Protein AF-A0A4Q0SL31-F1 (afdb_monomer_lite)

Foldseek 3Di:
DVVLVVLLVCLVCCCQPPQQVVLDPQSNCVCLQHHQFRVVQQPHDAPPNGGPDLVSLLVLLPDPVNLSSLVSSLPPNLPPRVVSSLVSLLCVLLVLLLVLLCLFPVRVPPDSVVSNVLSVQLSVLSVVLSVLSNCCSVPVVPRDNVSSVSSVVSSVSNVVSSVVSVVSSVVSVVSSVCVVVVVHD

pLDDT: mean 91.76, std 6.27, range [58.91, 97.94]

Organism: NCBI:txid1325118

Structure (mmCIF, N/CA/C/O backbone):
data_AF-A0A4Q0SL31-F1
#
_entry.id   AF-A0A4Q0SL31-F1
#
loop_
_atom_site.group_PDB
_atom_site.id
_atom_site.type_symbol
_atom_site.label_atom_id
_atom_site.label_alt_id
_atom_site.label_comp_id
_atom_site.label_asym_id
_atom_site.label_entity_id
_atom_site.label_seq_id
_atom_site.pdbx_PDB_ins_code
_atom_site.Cartn_x
_atom_site.Cartn_y
_atom_site.Cartn_z
_atom_site.occupancy
_atom_site.B_iso_or_equiv
_atom_site.auth_seq_id
_atom_site.auth_comp_id
_atom_site.auth_asym_id
_atom_site.auth_atom_id
_atom_site.pdbx_PDB_model_num
ATOM 1 N N . MET A 1 1 ? -0.181 3.610 -19.830 1.00 86.81 1 MET A N 1
ATOM 2 C CA . MET A 1 1 ? 0.902 4.192 -19.003 1.00 86.81 1 MET A CA 1
ATOM 3 C C . MET A 1 1 ? 0.572 5.582 -18.497 1.00 86.81 1 MET A C 1
ATOM 5 O O . MET A 1 1 ? 0.373 5.706 -17.30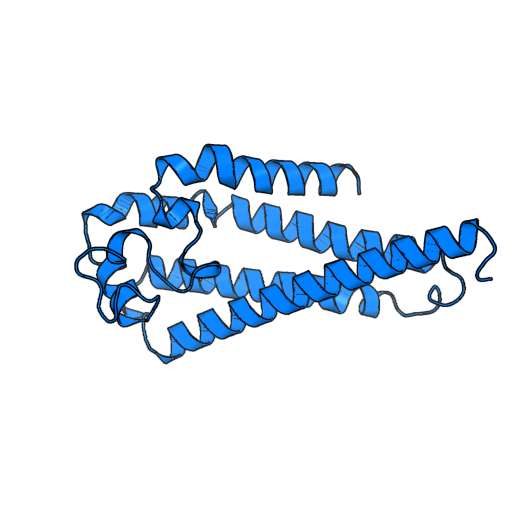2 1.00 86.81 1 MET A O 1
ATOM 9 N N . ILE A 1 2 ? 0.434 6.593 -19.366 1.00 90.62 2 ILE A N 1
ATOM 10 C CA . ILE A 1 2 ? 0.111 7.971 -18.938 1.00 90.62 2 ILE A CA 1
ATOM 11 C C . ILE A 1 2 ? -1.194 8.020 -18.132 1.00 90.62 2 ILE A C 1
ATOM 13 O O . ILE A 1 2 ? -1.213 8.578 -17.044 1.00 90.62 2 ILE A O 1
ATOM 17 N N . VAL A 1 3 ? -2.249 7.353 -18.615 1.00 93.75 3 VAL A N 1
ATOM 18 C CA . VAL A 1 3 ? -3.535 7.263 -17.900 1.00 93.75 3 VAL A CA 1
ATOM 19 C C . VAL A 1 3 ? -3.372 6.656 -16.503 1.00 93.75 3 VAL A C 1
ATOM 21 O O . VAL A 1 3 ? -3.886 7.218 -15.547 1.00 93.75 3 VAL A O 1
ATOM 24 N N . LEU A 1 4 ? -2.618 5.556 -16.368 1.00 92.81 4 LEU A N 1
ATOM 25 C CA . LEU A 1 4 ? -2.361 4.922 -15.069 1.00 92.81 4 LEU A CA 1
ATOM 26 C C . LEU A 1 4 ? -1.576 5.852 -14.138 1.00 92.81 4 LEU A C 1
ATOM 28 O O . LEU A 1 4 ? -1.946 5.990 -12.985 1.00 92.81 4 LEU A O 1
ATOM 32 N N . ALA A 1 5 ? -0.550 6.543 -14.643 1.00 91.38 5 ALA A N 1
ATOM 33 C CA . ALA A 1 5 ? 0.231 7.490 -13.849 1.00 91.38 5 ALA A CA 1
ATOM 34 C C . ALA A 1 5 ? -0.618 8.670 -13.351 1.00 91.38 5 ALA A C 1
ATOM 36 O O . ALA A 1 5 ? -0.547 9.025 -12.176 1.00 91.38 5 ALA A O 1
ATOM 37 N N . ILE A 1 6 ? -1.454 9.242 -14.225 1.00 94.31 6 ILE A N 1
ATOM 38 C CA . ILE A 1 6 ? -2.395 10.307 -13.859 1.00 94.31 6 ILE A CA 1
ATOM 39 C C . ILE A 1 6 ? -3.389 9.788 -12.822 1.00 94.31 6 ILE A C 1
ATOM 41 O O . ILE A 1 6 ? -3.587 10.439 -11.804 1.00 94.31 6 ILE A O 1
ATOM 45 N N . LEU A 1 7 ? -3.976 8.611 -13.045 1.00 94.12 7 LEU A N 1
ATOM 46 C CA . LEU A 1 7 ? -4.940 8.014 -12.126 1.00 94.12 7 LEU A CA 1
ATOM 47 C C . LEU A 1 7 ? -4.317 7.756 -10.748 1.00 94.12 7 LEU A C 1
ATOM 49 O O . LEU A 1 7 ? -4.883 8.177 -9.744 1.00 94.12 7 LEU A O 1
ATOM 53 N N . THR A 1 8 ? -3.132 7.143 -10.689 1.00 93.38 8 THR A N 1
ATOM 54 C CA . THR A 1 8 ? -2.382 6.927 -9.443 1.00 93.38 8 THR A CA 1
ATOM 55 C C . THR A 1 8 ? -2.112 8.249 -8.722 1.00 93.38 8 THR A C 1
ATOM 57 O O . THR A 1 8 ? -2.329 8.334 -7.515 1.00 93.38 8 THR A O 1
ATOM 60 N N . ALA A 1 9 ? -1.687 9.295 -9.438 1.00 93.38 9 ALA A N 1
ATOM 61 C CA . ALA A 1 9 ? -1.427 10.607 -8.848 1.00 93.38 9 ALA A CA 1
ATOM 62 C C . ALA A 1 9 ? -2.709 11.270 -8.320 1.00 93.38 9 ALA A C 1
ATOM 64 O O . ALA A 1 9 ? -2.739 11.727 -7.179 1.00 93.38 9 ALA A O 1
ATOM 65 N N . VAL A 1 10 ? -3.778 11.289 -9.121 1.00 94.94 10 VAL A N 1
ATOM 66 C CA . VAL A 1 10 ? -5.077 11.862 -8.740 1.00 94.94 10 VAL A CA 1
ATOM 67 C C . VAL A 1 10 ? -5.652 11.140 -7.530 1.00 94.94 10 VAL A C 1
ATOM 69 O O . VAL A 1 10 ? -6.103 11.804 -6.605 1.00 94.94 10 VAL A O 1
ATOM 72 N N . LEU A 1 11 ? -5.600 9.808 -7.488 1.00 92.88 11 LEU A N 1
ATOM 73 C CA . LEU A 1 11 ? -6.078 9.037 -6.341 1.00 92.88 11 LEU A CA 1
ATOM 74 C C . LEU A 1 11 ? -5.227 9.305 -5.096 1.00 92.88 11 LEU A C 1
ATOM 76 O O . LEU A 1 11 ? -5.781 9.580 -4.037 1.00 92.88 11 LEU A O 1
ATOM 80 N N . HIS A 1 12 ? -3.896 9.321 -5.224 1.00 92.50 12 HIS A N 1
ATOM 81 C CA . HIS A 1 12 ? -2.996 9.597 -4.102 1.00 92.50 12 HIS A CA 1
ATOM 82 C C . HIS A 1 12 ? -3.230 10.985 -3.488 1.00 92.50 12 HIS A C 1
ATOM 84 O O . HIS A 1 12 ? -3.396 11.120 -2.274 1.00 92.50 12 HIS A O 1
ATOM 90 N N . PHE A 1 13 ? -3.246 12.026 -4.323 1.00 93.25 13 PHE A N 1
ATOM 91 C CA . PHE A 1 13 ? -3.420 13.403 -3.866 1.00 93.25 13 PHE A CA 1
ATOM 92 C C . PHE A 1 13 ? -4.871 13.709 -3.489 1.00 93.25 13 PHE A C 1
ATOM 94 O O . PHE A 1 13 ? -5.109 14.392 -2.495 1.00 93.25 13 PHE A O 1
ATOM 101 N N . GLY A 1 14 ? -5.832 13.163 -4.233 1.00 91.81 14 GLY A N 1
ATOM 102 C CA . GLY A 1 14 ? -7.263 13.250 -3.954 1.00 91.81 14 GLY A CA 1
ATOM 103 C C . GLY A 1 14 ? -7.598 12.709 -2.570 1.00 91.81 14 GLY A C 1
ATOM 104 O O . GLY A 1 14 ? -8.183 13.421 -1.752 1.00 91.81 14 GLY A O 1
ATOM 105 N N . LEU A 1 15 ? -7.144 11.487 -2.273 1.00 90.56 15 LEU A N 1
ATOM 106 C CA . LEU A 1 15 ? -7.313 10.875 -0.958 1.00 90.56 15 LEU A CA 1
ATOM 107 C C . LEU A 1 15 ? -6.722 11.756 0.141 1.00 90.56 15 LEU A C 1
ATOM 109 O O . LEU A 1 15 ? -7.435 12.140 1.065 1.00 90.56 15 LEU A O 1
ATOM 113 N N . ARG A 1 16 ? -5.444 12.127 0.003 1.00 90.00 16 ARG A N 1
ATOM 114 C CA . ARG A 1 16 ? -4.689 12.836 1.042 1.00 90.00 16 ARG A CA 1
ATOM 115 C C . ARG A 1 16 ? -5.211 14.239 1.352 1.00 90.00 16 ARG A C 1
ATOM 117 O O . ARG A 1 16 ? -5.158 14.652 2.506 1.00 90.00 16 ARG A O 1
ATOM 124 N N . TYR A 1 17 ? -5.627 14.991 0.337 1.00 92.62 17 TYR A N 1
ATOM 125 C CA . TYR A 1 17 ? -5.929 16.416 0.495 1.00 92.62 17 TYR A CA 1
ATOM 126 C C . TYR A 1 17 ? -7.419 16.744 0.503 1.00 92.62 17 TYR A C 1
ATOM 128 O O . TYR A 1 17 ? -7.780 17.811 0.990 1.00 92.62 17 TYR A O 1
ATOM 136 N N . TYR A 1 18 ? -8.278 15.853 0.004 1.00 92.88 18 TYR A N 1
ATOM 137 C CA . TYR A 1 18 ? -9.703 16.151 -0.152 1.00 92.88 18 TYR A CA 1
ATOM 138 C C . TYR A 1 18 ? -10.616 15.160 0.571 1.00 92.88 18 TYR A C 1
ATOM 140 O O . TYR A 1 18 ? -11.624 15.582 1.128 1.00 92.88 18 TYR A O 1
ATOM 148 N N . ILE A 1 19 ? -10.280 13.866 0.588 1.00 92.12 19 ILE A N 1
ATOM 149 C CA . ILE A 1 19 ? -11.180 12.832 1.127 1.00 92.12 19 ILE A CA 1
ATOM 150 C C . ILE A 1 19 ? -10.933 12.552 2.608 1.00 92.12 19 ILE A C 1
ATOM 152 O O . ILE A 1 19 ? -11.883 12.497 3.383 1.00 92.12 19 ILE A O 1
ATOM 156 N N . THR A 1 20 ? -9.679 12.354 3.014 1.00 91.00 20 THR A N 1
ATOM 157 C CA . THR A 1 20 ? -9.360 11.942 4.386 1.00 91.00 20 THR A CA 1
ATOM 158 C C . THR A 1 20 ? -9.341 13.069 5.428 1.00 91.00 20 THR A C 1
ATOM 160 O O . THR A 1 20 ? -9.715 12.781 6.564 1.00 91.00 20 THR A O 1
ATOM 163 N N . PRO A 1 21 ? -8.989 14.342 5.127 1.00 91.88 21 PRO A N 1
ATOM 164 C CA . PRO A 1 21 ? -8.931 15.385 6.159 1.00 91.88 21 PRO A CA 1
ATOM 165 C C . PRO A 1 21 ? -10.245 15.632 6.925 1.00 91.88 21 PRO A C 1
ATOM 167 O O . PRO A 1 21 ? -10.184 15.781 8.146 1.00 91.88 21 PRO A O 1
ATOM 170 N N . PRO A 1 22 ? -11.434 15.627 6.285 1.00 91.81 22 PRO A N 1
ATOM 171 C CA . PRO A 1 22 ? -12.706 15.768 7.001 1.00 91.81 22 PRO A CA 1
ATOM 172 C C . PRO A 1 22 ? -13.013 14.630 7.986 1.00 91.81 22 PRO A C 1
ATOM 174 O O . PRO A 1 22 ? -13.872 14.794 8.845 1.00 91.81 22 PRO A O 1
ATOM 177 N N . LEU A 1 23 ? -12.337 13.482 7.863 1.00 90.62 23 LEU A N 1
ATOM 178 C CA . LEU A 1 23 ? -12.565 12.287 8.683 1.00 90.62 23 LEU A CA 1
ATOM 179 C C . LEU A 1 23 ? -11.704 12.255 9.959 1.00 90.62 23 LEU A C 1
ATOM 181 O O . LEU A 1 23 ? -11.788 11.301 10.730 1.00 90.62 23 LEU A O 1
ATOM 185 N N . GLY A 1 24 ? -10.889 13.289 10.187 1.00 89.94 24 GLY A N 1
ATOM 186 C CA . GLY A 1 24 ? -10.014 13.420 11.351 1.00 89.94 24 GLY A CA 1
ATOM 187 C C . GLY A 1 24 ? -8.562 13.013 11.082 1.00 89.94 24 GLY A C 1
ATOM 188 O O . GLY A 1 24 ? -8.243 12.355 10.092 1.00 89.94 24 GLY A O 1
ATOM 189 N N . GLU A 1 25 ? -7.668 13.424 11.986 1.00 87.81 25 GLU A N 1
ATOM 190 C CA . GLU A 1 25 ? -6.213 13.242 11.843 1.00 87.81 25 GLU A CA 1
ATOM 191 C C . GLU A 1 25 ? -5.807 11.762 11.759 1.00 87.81 25 GLU A C 1
ATOM 193 O O . GLU A 1 25 ? -4.974 11.403 10.934 1.00 87.81 25 GLU A O 1
ATOM 198 N N . ASP A 1 26 ? -6.465 10.883 12.520 1.00 88.50 26 ASP A N 1
ATOM 199 C CA . ASP A 1 26 ? -6.202 9.440 12.494 1.00 88.50 26 ASP A CA 1
ATOM 200 C C . ASP A 1 26 ? -6.389 8.852 11.079 1.00 88.50 26 ASP A C 1
ATOM 202 O O . ASP A 1 26 ? -5.512 8.171 10.534 1.00 88.50 26 ASP A O 1
ATOM 206 N N . VAL A 1 27 ? -7.530 9.141 10.445 1.00 89.38 27 VAL A N 1
ATOM 207 C CA . VAL A 1 27 ? -7.848 8.647 9.094 1.00 89.38 27 VAL A CA 1
ATOM 208 C C . VAL A 1 27 ? -6.954 9.312 8.050 1.00 89.38 27 VAL A C 1
ATOM 210 O O . VAL A 1 27 ? -6.472 8.651 7.129 1.00 89.38 27 VAL A O 1
ATOM 213 N N . LYS A 1 28 ? -6.692 10.613 8.206 1.00 88.62 28 LYS A N 1
ATOM 214 C CA . LYS A 1 28 ? -5.816 11.395 7.330 1.00 88.62 28 LYS A CA 1
ATOM 215 C C . LYS A 1 28 ? -4.398 10.842 7.267 1.00 88.62 28 LYS A C 1
ATOM 217 O O . LYS A 1 28 ? -3.856 10.705 6.166 1.00 88.62 28 LYS A O 1
ATOM 222 N N . ASP A 1 29 ? -3.833 10.483 8.412 1.00 86.00 29 ASP A N 1
ATOM 223 C CA . ASP A 1 29 ? -2.474 9.951 8.498 1.00 86.00 29 ASP A CA 1
ATOM 224 C C . ASP A 1 29 ? -2.405 8.452 8.163 1.00 86.00 29 ASP A C 1
ATOM 226 O O . ASP A 1 29 ? -1.321 7.904 7.950 1.00 86.00 29 ASP A O 1
ATOM 230 N N . ARG A 1 30 ? -3.565 7.799 7.993 1.00 86.25 30 ARG A N 1
ATOM 231 C CA . ARG A 1 30 ? -3.696 6.350 7.773 1.00 86.25 30 ARG A CA 1
ATOM 232 C C . ARG A 1 30 ? -2.941 5.578 8.851 1.00 86.25 30 ARG A C 1
ATOM 234 O O . ARG A 1 30 ? -2.138 4.690 8.558 1.00 86.25 30 ARG A O 1
ATOM 241 N N . PHE A 1 31 ? -3.223 5.912 10.110 1.00 89.75 31 PHE A N 1
ATOM 242 C CA . PHE A 1 31 ? -2.412 5.467 11.244 1.00 89.75 31 PHE A CA 1
ATOM 243 C C . PHE A 1 31 ? -2.263 3.940 11.344 1.00 89.75 31 PHE A C 1
ATOM 245 O O . PHE A 1 31 ? -1.206 3.454 11.735 1.00 89.75 31 PHE A O 1
ATOM 252 N N . ILE A 1 32 ? -3.299 3.184 10.950 1.00 88.19 32 ILE A N 1
ATOM 253 C CA . ILE A 1 32 ? -3.318 1.710 10.964 1.00 88.19 32 ILE A CA 1
ATOM 254 C C . ILE A 1 32 ? -2.229 1.122 10.053 1.00 88.19 32 ILE A C 1
ATOM 256 O O . ILE A 1 32 ? -1.629 0.098 10.382 1.00 88.19 32 ILE A O 1
ATOM 260 N N . GLU A 1 33 ? -1.937 1.795 8.944 1.00 84.31 33 GLU A N 1
ATOM 261 C CA . GLU A 1 33 ? -1.014 1.321 7.914 1.00 84.31 33 GLU A CA 1
ATOM 262 C C . GLU A 1 33 ? 0.374 1.957 8.023 1.00 84.31 33 GLU A C 1
ATOM 264 O O . GLU A 1 33 ? 1.388 1.319 7.739 1.00 84.31 33 GLU A O 1
ATOM 269 N N . ARG A 1 34 ? 0.440 3.240 8.395 1.00 80.94 34 ARG A N 1
ATOM 270 C CA . ARG A 1 34 ? 1.666 4.047 8.276 1.00 80.94 34 ARG A CA 1
ATOM 271 C C . ARG A 1 34 ? 2.333 4.338 9.602 1.00 80.94 34 ARG A C 1
ATOM 273 O O . ARG A 1 34 ? 3.559 4.459 9.652 1.00 80.94 34 ARG A O 1
ATOM 280 N N . ASP A 1 35 ? 1.552 4.417 10.670 1.00 80.50 35 ASP A N 1
ATOM 281 C CA . ASP A 1 35 ? 2.053 4.917 11.933 1.00 80.50 35 ASP A CA 1
ATOM 282 C C . ASP A 1 35 ? 2.379 3.809 12.926 1.00 80.50 35 ASP A C 1
ATOM 284 O O . ASP A 1 35 ? 1.971 2.647 12.851 1.00 80.50 35 ASP A O 1
ATOM 288 N N . LYS A 1 36 ? 3.199 4.204 13.896 1.00 85.75 36 LYS A N 1
ATOM 289 C CA . LYS A 1 36 ? 3.483 3.407 15.090 1.00 85.75 36 LYS A CA 1
ATOM 290 C C . LYS A 1 36 ? 2.552 3.770 16.247 1.00 85.75 36 LYS A C 1
ATOM 292 O O . LYS A 1 36 ? 2.657 3.154 17.304 1.00 85.75 36 LYS A O 1
ATOM 297 N N . PHE A 1 37 ? 1.687 4.769 16.068 1.00 89.00 37 PHE A N 1
ATOM 298 C CA . PHE A 1 37 ? 0.849 5.372 17.101 1.00 89.00 37 PHE A CA 1
ATOM 299 C C . PHE A 1 37 ? -0.509 5.765 16.519 1.00 89.00 37 PHE A C 1
ATOM 301 O O . PHE A 1 37 ? -0.606 6.001 15.321 1.00 89.00 37 PHE A O 1
ATOM 308 N N . ILE A 1 38 ? -1.526 5.864 17.371 1.00 89.12 38 ILE A N 1
ATOM 309 C CA . ILE A 1 38 ? -2.836 6.432 17.039 1.00 89.12 38 ILE A CA 1
ATOM 310 C C . ILE A 1 38 ? -2.790 7.923 17.419 1.00 89.12 38 ILE A C 1
ATOM 312 O O . ILE A 1 38 ? -2.651 8.211 18.614 1.00 89.12 38 ILE A O 1
ATOM 316 N N . PRO A 1 39 ? -2.838 8.870 16.458 1.00 87.19 39 PRO A N 1
ATOM 317 C CA . PRO A 1 39 ? -2.668 10.300 16.731 1.00 87.19 39 PRO A CA 1
ATOM 318 C C . PRO A 1 39 ? -3.566 10.835 17.852 1.00 87.19 39 PRO A C 1
ATOM 320 O O . PRO A 1 39 ? -3.067 11.504 18.762 1.00 87.19 39 PRO A O 1
ATOM 323 N N . SER A 1 40 ? -4.850 10.473 17.853 1.00 87.31 40 SER A N 1
ATOM 324 C CA . SER A 1 40 ? -5.815 10.867 18.888 1.00 87.31 40 SER A CA 1
ATOM 325 C C . SER A 1 40 ? -5.474 10.357 20.292 1.00 87.31 40 SER A C 1
ATOM 327 O O . SER A 1 40 ? -5.787 11.026 21.274 1.00 87.31 40 SER A O 1
ATOM 329 N N . LEU A 1 41 ? -4.774 9.224 20.412 1.00 87.19 41 LEU A N 1
ATOM 330 C CA . LEU A 1 41 ? -4.410 8.621 21.701 1.00 87.19 41 LEU A CA 1
ATOM 331 C C . LEU A 1 41 ? -3.012 9.011 22.197 1.00 87.19 41 LEU A C 1
ATOM 333 O O . LEU A 1 41 ? -2.642 8.677 23.324 1.00 87.19 41 LEU A O 1
ATOM 337 N N . LYS A 1 42 ? -2.219 9.709 21.376 1.00 81.00 42 LYS A N 1
ATOM 338 C CA . LYS A 1 42 ? -0.817 10.042 21.672 1.00 81.00 42 LYS A CA 1
ATOM 339 C C . LYS A 1 42 ? -0.657 10.935 22.908 1.00 81.00 42 LYS A C 1
ATOM 341 O O . LYS A 1 42 ? 0.329 10.808 23.628 1.00 81.00 42 LYS A O 1
ATOM 346 N N . ASN A 1 43 ? -1.625 11.820 23.155 1.00 70.44 43 ASN A N 1
ATOM 347 C CA . ASN A 1 43 ? -1.562 12.836 24.213 1.00 70.44 43 ASN A CA 1
ATOM 348 C C . ASN A 1 43 ? -2.582 12.622 25.348 1.00 70.44 43 ASN A C 1
ATOM 350 O O . ASN A 1 43 ? -2.650 13.440 26.262 1.00 70.44 43 ASN A O 1
ATOM 354 N N . GLY A 1 44 ? -3.373 11.547 25.317 1.00 61.97 44 GLY A N 1
ATOM 355 C CA . GLY A 1 44 ? -4.414 11.314 26.315 1.00 61.97 44 GLY A CA 1
ATOM 356 C C . GLY A 1 44 ? -5.080 9.952 26.156 1.00 61.97 44 GLY A C 1
ATOM 357 O O . GLY A 1 44 ? -5.512 9.588 25.071 1.00 61.97 44 GLY A O 1
ATOM 358 N N . ALA A 1 45 ? -5.166 9.210 27.261 1.00 63.34 45 ALA A N 1
ATOM 359 C CA . ALA A 1 45 ? -5.899 7.949 27.432 1.00 63.34 45 ALA A CA 1
ATOM 360 C C . ALA A 1 45 ? -5.396 6.681 26.707 1.00 63.34 45 ALA A C 1
ATOM 362 O O . ALA A 1 45 ? -5.883 5.601 27.040 1.00 63.34 45 ALA A O 1
ATOM 363 N N . GLY A 1 46 ? -4.433 6.746 25.782 1.00 65.00 46 GLY A N 1
ATOM 364 C CA . GLY A 1 46 ? -3.848 5.544 25.172 1.00 65.00 46 GLY A CA 1
ATOM 365 C C . GLY A 1 46 ? -2.901 4.788 26.110 1.00 65.00 46 GLY A C 1
ATOM 366 O O . GLY A 1 46 ? -2.047 5.399 26.757 1.00 65.00 46 GLY A O 1
ATOM 367 N N . GLN A 1 47 ? -2.976 3.454 26.136 1.00 75.31 47 GLN A N 1
ATOM 368 C CA . GLN A 1 47 ? -1.937 2.644 26.785 1.00 75.31 47 GLN A CA 1
ATOM 369 C C . GLN A 1 47 ? -0.598 2.813 26.048 1.00 75.31 47 GLN A C 1
ATOM 371 O O . GLN A 1 47 ? -0.568 3.106 24.851 1.00 75.31 47 GLN A O 1
ATOM 376 N N . ASP A 1 48 ? 0.527 2.668 26.751 1.00 81.94 48 ASP A N 1
ATOM 377 C CA . ASP A 1 48 ? 1.882 2.786 26.183 1.00 81.94 48 ASP A CA 1
ATOM 378 C C . ASP A 1 48 ? 2.145 4.070 25.363 1.00 81.94 48 ASP A C 1
ATOM 380 O O . ASP A 1 48 ? 2.919 4.058 24.401 1.00 81.94 48 ASP A O 1
ATOM 384 N N . GLY A 1 49 ? 1.488 5.182 25.713 1.00 82.38 49 GLY A N 1
ATOM 385 C CA . GLY A 1 49 ? 1.623 6.458 25.000 1.00 82.38 49 GLY A CA 1
ATOM 386 C C . GLY A 1 49 ? 0.949 6.473 23.624 1.00 82.38 49 GLY A C 1
ATOM 387 O O . GLY A 1 49 ? 1.429 7.139 22.707 1.00 82.38 49 GLY A O 1
ATOM 388 N N . GLY A 1 50 ? -0.122 5.691 23.451 1.00 85.38 50 GLY A N 1
ATOM 389 C CA . GLY A 1 50 ? -0.910 5.659 22.218 1.00 85.38 50 GLY A CA 1
ATOM 390 C C . GLY A 1 50 ? -0.268 4.861 21.084 1.00 85.38 50 GLY A C 1
ATOM 391 O O . GLY A 1 50 ? -0.603 5.085 19.924 1.00 85.38 50 GLY A O 1
ATOM 392 N N . LYS A 1 51 ? 0.662 3.939 21.377 1.00 89.56 51 LYS A N 1
ATOM 393 C CA . LYS A 1 51 ? 1.235 3.034 20.363 1.00 89.56 51 LYS A CA 1
ATOM 394 C C . LYS A 1 51 ? 0.141 2.249 19.647 1.00 89.56 51 LYS A C 1
ATOM 396 O O . LYS A 1 51 ? -0.834 1.832 20.263 1.00 89.56 51 LYS A O 1
ATOM 401 N N . LEU A 1 52 ? 0.322 1.990 18.359 1.00 90.12 52 LEU A N 1
ATOM 402 C CA . LEU A 1 52 ? -0.582 1.134 17.607 1.00 90.12 52 LEU A CA 1
ATOM 403 C C . LEU A 1 52 ? -0.399 -0.317 18.077 1.00 90.12 52 LEU A C 1
ATOM 405 O O . LEU A 1 52 ? 0.550 -0.998 17.690 1.00 90.12 52 LEU A O 1
ATOM 409 N N . THR A 1 53 ? -1.303 -0.762 18.944 1.00 91.12 53 THR A N 1
ATOM 410 C CA . THR A 1 53 ? -1.390 -2.121 19.493 1.00 91.12 53 THR A CA 1
ATOM 411 C C . THR A 1 53 ? -2.820 -2.632 19.342 1.00 91.12 53 THR A C 1
ATOM 413 O O . THR A 1 53 ? -3.742 -1.836 19.155 1.00 91.12 53 THR A O 1
ATOM 416 N N . ALA A 1 54 ? -3.036 -3.946 19.462 1.00 90.62 54 ALA A N 1
ATOM 417 C CA . ALA A 1 54 ? -4.382 -4.522 19.434 1.00 90.62 54 ALA A CA 1
ATOM 418 C C . ALA A 1 54 ? -5.301 -3.888 20.499 1.00 90.62 54 ALA A C 1
ATOM 420 O O . ALA A 1 54 ? -6.459 -3.582 20.216 1.00 90.62 54 ALA A O 1
ATOM 421 N N . THR A 1 55 ? -4.768 -3.620 21.695 1.00 91.25 55 THR A N 1
ATOM 422 C CA . THR A 1 55 ? -5.503 -2.983 22.796 1.00 91.25 55 THR A CA 1
ATOM 423 C C . THR A 1 55 ? -5.905 -1.549 22.471 1.00 91.25 55 THR A C 1
ATOM 425 O O . THR A 1 55 ? -7.081 -1.210 22.589 1.00 91.25 55 THR A O 1
ATOM 428 N N . ASN A 1 56 ? -4.965 -0.718 22.012 1.00 92.25 56 ASN A N 1
ATOM 429 C CA . ASN A 1 56 ? -5.261 0.678 21.682 1.00 92.25 56 ASN A CA 1
ATOM 430 C C . ASN A 1 56 ? -6.154 0.799 20.443 1.00 92.25 56 ASN A C 1
ATOM 432 O O . ASN A 1 56 ? -7.027 1.660 20.403 1.00 92.25 56 ASN A O 1
ATOM 436 N N . LEU A 1 57 ? -5.999 -0.093 19.458 1.00 91.88 57 LEU A N 1
ATOM 437 C CA . LEU A 1 57 ? -6.900 -0.163 18.310 1.00 91.88 57 LEU A CA 1
ATOM 438 C C . LEU A 1 57 ? -8.320 -0.526 18.757 1.00 91.88 57 LEU A C 1
ATOM 440 O O . LEU A 1 57 ? -9.279 0.115 18.338 1.00 91.88 57 LEU A O 1
ATOM 444 N N . ARG A 1 58 ? -8.464 -1.512 19.651 1.00 92.25 58 ARG A N 1
ATOM 445 C CA . ARG A 1 58 ? -9.759 -1.878 20.233 1.00 92.25 58 ARG A CA 1
ATOM 446 C C . ARG A 1 58 ? -10.372 -0.704 21.002 1.00 92.25 58 ARG A C 1
ATOM 448 O O . ARG A 1 58 ? -11.552 -0.425 20.817 1.00 92.25 58 ARG A O 1
ATOM 455 N N . GLN A 1 59 ? -9.584 -0.001 21.816 1.00 91.62 59 GLN A N 1
ATOM 456 C CA . GLN A 1 59 ? -10.030 1.198 22.530 1.00 91.62 59 GLN A CA 1
ATOM 457 C C . GLN A 1 59 ? -10.539 2.270 21.561 1.00 91.62 59 GLN A C 1
ATOM 459 O O . GLN A 1 59 ? -11.663 2.738 21.716 1.00 91.62 59 GLN A O 1
ATOM 464 N N . TRP A 1 60 ? -9.752 2.605 20.536 1.00 93.06 60 TRP A N 1
ATOM 465 C CA . TRP A 1 60 ? -10.127 3.587 19.517 1.00 93.06 60 TRP A CA 1
ATOM 466 C C . TRP A 1 60 ? -11.416 3.193 18.787 1.00 93.06 60 TRP A C 1
ATOM 468 O O . TRP A 1 60 ? -12.282 4.032 18.554 1.00 93.06 60 TRP A O 1
ATOM 478 N N . ILE A 1 61 ? -11.578 1.902 18.480 1.00 93.25 61 ILE A N 1
ATOM 479 C CA . ILE A 1 61 ? -12.760 1.369 17.798 1.00 93.25 61 ILE A CA 1
ATOM 480 C C . ILE A 1 61 ? -14.021 1.466 18.664 1.00 93.25 61 ILE A C 1
ATOM 482 O O . ILE A 1 61 ? -15.095 1.750 18.134 1.00 93.25 61 ILE A O 1
ATOM 486 N N . HIS A 1 62 ? -13.920 1.209 19.969 1.00 91.88 62 HIS A N 1
ATOM 487 C CA . HIS A 1 62 ? -15.071 1.248 20.876 1.00 91.88 62 HIS A CA 1
ATOM 488 C C . HIS A 1 62 ? -15.492 2.656 21.292 1.00 91.88 62 HIS A C 1
ATOM 490 O O . HIS A 1 62 ? -16.587 2.803 21.832 1.00 91.88 62 HIS A O 1
ATOM 496 N N . ASP A 1 63 ? -14.669 3.668 21.031 1.00 91.75 63 ASP A N 1
ATOM 497 C CA . ASP A 1 63 ? -15.033 5.056 21.277 1.00 91.75 63 ASP A CA 1
ATOM 498 C C . ASP A 1 63 ? -16.119 5.516 20.278 1.00 91.75 63 ASP A C 1
ATOM 500 O O . ASP A 1 63 ? -15.878 5.539 19.064 1.00 91.75 63 ASP A O 1
ATOM 504 N N . PRO A 1 64 ? -17.323 5.898 20.752 1.00 90.94 64 PRO A N 1
ATOM 505 C CA . PRO A 1 64 ? -18.394 6.388 19.889 1.00 90.94 64 PRO A CA 1
ATOM 506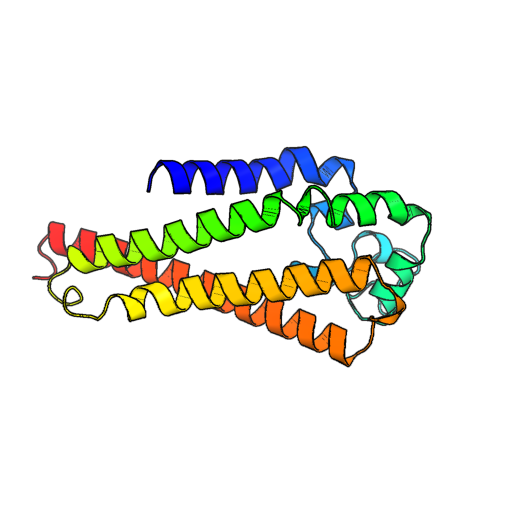 C C . PRO A 1 64 ? -18.017 7.640 19.090 1.00 90.94 64 PRO A C 1
ATOM 508 O O . PRO A 1 64 ? -18.561 7.837 18.003 1.00 90.94 64 PRO A O 1
ATOM 511 N N . ALA A 1 65 ? -17.083 8.462 19.583 1.00 91.19 65 ALA A N 1
ATOM 512 C CA . ALA A 1 65 ? -16.617 9.657 18.880 1.00 91.19 65 ALA A CA 1
ATOM 513 C C . ALA A 1 65 ? -15.913 9.320 17.553 1.00 91.19 65 ALA A C 1
ATOM 515 O O . ALA A 1 65 ? -15.904 10.134 16.633 1.00 91.19 65 ALA A O 1
ATOM 516 N N . ASN A 1 66 ? -15.388 8.097 17.421 1.00 92.00 66 ASN A N 1
ATOM 517 C CA . ASN A 1 66 ? -14.672 7.639 16.231 1.00 92.00 66 ASN A CA 1
ATOM 518 C C . ASN A 1 66 ? -15.575 6.916 15.221 1.00 92.00 66 ASN A C 1
ATOM 520 O O . ASN A 1 66 ? -15.080 6.395 14.221 1.00 92.00 66 ASN A O 1
ATOM 524 N N . LEU A 1 67 ? -16.894 6.847 15.444 1.00 91.56 67 LEU A N 1
ATOM 525 C CA . LEU A 1 67 ? -17.802 6.089 14.577 1.00 91.56 67 LEU A CA 1
ATOM 526 C C . LEU A 1 67 ? -17.777 6.577 13.120 1.00 91.56 67 LEU A C 1
ATOM 528 O O . LEU A 1 67 ? -17.697 5.757 12.202 1.00 91.56 67 LEU A O 1
ATOM 532 N N . ASP A 1 68 ? -17.832 7.890 12.906 1.00 91.75 68 ASP A N 1
ATOM 533 C CA . ASP A 1 68 ? -17.832 8.467 11.559 1.00 91.75 68 ASP A CA 1
ATOM 534 C C . ASP A 1 68 ? -16.461 8.332 10.893 1.00 91.75 68 ASP A C 1
ATOM 536 O O . ASP A 1 68 ? -16.383 7.959 9.722 1.00 91.75 68 ASP A O 1
ATOM 540 N N . ALA A 1 69 ? -15.381 8.509 11.661 1.00 92.25 69 ALA A N 1
ATOM 541 C CA . ALA A 1 69 ? -14.016 8.262 11.206 1.00 92.25 69 ALA A CA 1
ATOM 542 C C . ALA A 1 69 ? -13.835 6.806 10.741 1.00 92.25 69 ALA A C 1
ATOM 544 O O . ALA A 1 69 ? -13.337 6.564 9.644 1.00 92.25 69 ALA A O 1
ATOM 545 N N . ARG A 1 70 ? -14.314 5.825 11.521 1.00 93.06 70 ARG A N 1
ATOM 546 C CA . ARG A 1 70 ? -14.292 4.393 11.167 1.00 93.06 70 ARG A CA 1
ATOM 547 C C . ARG A 1 70 ? -15.043 4.102 9.877 1.00 93.06 70 ARG A C 1
ATOM 549 O O . ARG A 1 70 ? -14.518 3.407 9.009 1.00 93.06 70 ARG A O 1
ATOM 556 N N . LYS A 1 71 ? -16.273 4.608 9.760 1.00 92.81 71 LYS A N 1
ATOM 557 C CA . LYS A 1 71 ? -17.095 4.416 8.559 1.00 92.81 71 LYS A CA 1
ATOM 558 C C . LYS A 1 71 ? -16.424 5.042 7.343 1.00 92.81 71 LYS A C 1
ATOM 560 O O . LYS A 1 71 ? -16.314 4.363 6.332 1.00 92.81 71 LYS A O 1
ATOM 565 N N . GLY A 1 72 ? -15.917 6.267 7.480 1.00 91.81 72 GLY A N 1
ATOM 566 C CA . GLY A 1 72 ? -15.172 6.983 6.446 1.00 91.81 72 GLY A CA 1
ATOM 567 C C . GLY A 1 72 ? -13.904 6.256 5.992 1.00 91.81 72 GLY A C 1
ATOM 568 O O . GLY A 1 72 ? -13.599 6.225 4.800 1.00 91.81 72 GLY A O 1
ATOM 569 N N . TYR A 1 73 ? -13.196 5.625 6.934 1.00 91.94 73 TYR A N 1
ATOM 570 C CA . TYR A 1 73 ? -12.021 4.797 6.656 1.00 91.94 73 TYR A CA 1
ATOM 571 C C . TYR A 1 73 ? -12.394 3.591 5.781 1.00 91.94 73 TYR A C 1
ATOM 573 O O . TYR A 1 73 ? -11.746 3.322 4.775 1.00 91.94 73 TYR A O 1
ATOM 581 N N . VAL A 1 74 ? -13.474 2.878 6.112 1.00 93.38 74 VAL A N 1
ATOM 582 C CA . VAL A 1 74 ? -13.941 1.745 5.293 1.00 93.38 74 VAL A CA 1
ATOM 583 C C . VAL A 1 74 ? -14.484 2.229 3.946 1.00 93.38 74 VAL A C 1
ATOM 585 O O . VAL A 1 74 ? -14.170 1.655 2.905 1.00 93.38 74 VAL A O 1
ATOM 588 N N . THR A 1 75 ? -15.286 3.293 3.944 1.00 93.00 75 THR A N 1
ATOM 589 C CA . THR A 1 75 ? -15.894 3.873 2.744 1.00 93.00 75 THR A CA 1
ATOM 590 C C . THR A 1 75 ? -16.003 5.393 2.893 1.00 93.00 75 THR A C 1
ATOM 592 O O . THR A 1 75 ? -16.679 5.858 3.810 1.00 93.00 75 THR A O 1
ATOM 595 N N . PRO A 1 76 ? -15.405 6.191 1.985 1.00 90.44 76 PRO A N 1
ATOM 596 C CA . PRO A 1 76 ? -14.935 5.800 0.652 1.00 90.44 76 PRO A CA 1
ATOM 597 C C . PRO A 1 76 ? -13.438 5.445 0.551 1.00 90.44 76 PRO A C 1
ATOM 599 O O . PRO A 1 76 ? -12.976 5.181 -0.559 1.00 90.44 76 PRO A O 1
ATOM 602 N N . VAL A 1 77 ? -12.668 5.504 1.649 1.00 90.88 77 VAL A N 1
ATOM 603 C CA . VAL A 1 77 ? -11.192 5.448 1.595 1.00 90.88 77 VAL A CA 1
ATOM 604 C C . VAL A 1 77 ? -10.691 4.077 1.137 1.00 90.88 77 VAL A C 1
ATOM 606 O O . VAL A 1 77 ? -10.183 3.985 0.022 1.00 90.88 77 VAL A O 1
ATOM 609 N N . ILE A 1 78 ? -10.890 3.015 1.926 1.00 89.69 78 ILE A N 1
ATOM 610 C CA . ILE A 1 78 ? -10.448 1.670 1.518 1.00 89.69 78 ILE A CA 1
ATOM 611 C C . ILE A 1 78 ? -11.272 1.190 0.316 1.00 89.69 78 ILE A C 1
ATOM 613 O O . ILE A 1 78 ? -10.747 0.834 -0.741 1.00 89.69 78 ILE A O 1
ATOM 617 N N . LEU A 1 79 ? -12.600 1.236 0.448 1.00 91.06 79 LEU A N 1
ATOM 618 C CA . LEU A 1 79 ? -13.524 0.888 -0.623 1.00 91.06 79 LEU A CA 1
ATOM 619 C C . LEU A 1 79 ? -14.276 2.139 -1.093 1.00 91.06 79 LEU A C 1
ATOM 621 O O . LEU A 1 79 ? -15.005 2.721 -0.290 1.00 91.06 79 LEU A O 1
ATOM 625 N N . PRO A 1 80 ? -14.190 2.540 -2.376 1.00 92.56 80 PRO A N 1
ATOM 626 C CA . PRO A 1 80 ? -13.485 1.886 -3.488 1.00 92.56 80 PRO A CA 1
ATOM 627 C C . PRO A 1 80 ? -12.096 2.474 -3.807 1.00 92.56 80 PRO A C 1
ATOM 629 O O . PRO A 1 80 ? -11.445 1.999 -4.739 1.00 92.56 80 PRO A O 1
ATOM 632 N N . LEU A 1 81 ? -11.680 3.556 -3.142 1.00 93.00 81 LEU A N 1
ATOM 633 C CA . LEU A 1 81 ? -10.588 4.398 -3.638 1.00 93.00 81 LEU A CA 1
ATOM 634 C C . LEU A 1 81 ? -9.211 3.736 -3.525 1.00 93.00 81 LEU A C 1
ATOM 636 O O . LEU A 1 81 ? -8.454 3.805 -4.496 1.00 93.00 81 LEU A O 1
ATOM 640 N N . ASP A 1 82 ? -8.898 3.069 -2.414 1.00 91.38 82 ASP A N 1
ATOM 641 C CA . ASP A 1 82 ? -7.630 2.341 -2.283 1.00 91.38 82 ASP A CA 1
ATOM 642 C C . ASP A 1 82 ? -7.566 1.157 -3.247 1.00 91.38 82 ASP A C 1
ATOM 644 O O . ASP A 1 82 ? -6.550 0.985 -3.911 1.00 91.38 82 ASP A O 1
ATOM 648 N N . LEU A 1 83 ? -8.667 0.430 -3.467 1.00 93.56 83 LEU A N 1
ATOM 649 C CA . LEU A 1 83 ? -8.699 -0.639 -4.474 1.00 93.56 83 LEU A CA 1
ATOM 650 C C . LEU A 1 83 ? -8.398 -0.116 -5.892 1.00 93.56 83 LEU A C 1
ATOM 652 O O . LEU A 1 83 ? -7.657 -0.740 -6.656 1.00 93.56 83 LEU A O 1
ATOM 656 N N . LEU A 1 84 ? -8.950 1.045 -6.258 1.00 95.25 84 LEU A N 1
ATOM 657 C CA . LEU A 1 84 ? -8.639 1.690 -7.536 1.00 95.25 84 LEU A CA 1
ATOM 658 C C . LEU A 1 84 ? -7.175 2.135 -7.601 1.00 95.25 84 LEU A C 1
ATOM 660 O O . LEU A 1 84 ? -6.528 1.966 -8.639 1.00 95.25 84 LEU A O 1
ATOM 664 N N . PHE A 1 85 ? -6.648 2.688 -6.507 1.00 94.88 85 PHE A N 1
ATOM 665 C CA . PHE A 1 85 ? -5.251 3.105 -6.416 1.00 94.88 85 PHE A CA 1
ATOM 666 C C . PHE A 1 85 ? -4.317 1.904 -6.558 1.00 94.88 85 PHE A C 1
ATOM 668 O O . PHE A 1 85 ? -3.361 1.971 -7.328 1.00 94.88 85 PHE A O 1
ATOM 675 N N . LEU A 1 86 ? -4.637 0.802 -5.887 1.00 96.19 86 LEU A N 1
ATOM 676 C CA . LEU A 1 86 ? -3.897 -0.445 -5.890 1.00 96.19 86 LEU A CA 1
ATOM 677 C C . LEU A 1 86 ? -3.746 -1.015 -7.296 1.00 96.19 86 LEU A C 1
ATOM 679 O O . LEU A 1 86 ? -2.631 -1.277 -7.754 1.00 96.19 86 LEU A O 1
ATOM 683 N N . ILE A 1 87 ? -4.867 -1.148 -8.009 1.00 96.00 87 ILE A N 1
ATOM 684 C CA . ILE A 1 87 ? -4.879 -1.630 -9.392 1.00 96.00 87 ILE A CA 1
ATOM 685 C C . ILE A 1 87 ? -4.072 -0.675 -10.276 1.00 96.00 87 ILE A C 1
ATOM 687 O O . ILE A 1 87 ? -3.217 -1.113 -11.046 1.00 96.00 87 ILE A O 1
ATOM 691 N N . ALA A 1 88 ? -4.294 0.638 -10.150 1.00 96.75 88 ALA A N 1
ATOM 692 C CA . ALA A 1 88 ? -3.596 1.629 -10.962 1.00 96.75 88 ALA A CA 1
ATOM 693 C C . ALA A 1 88 ? -2.075 1.595 -10.737 1.00 96.75 88 ALA A C 1
ATOM 695 O O . ALA A 1 88 ? -1.314 1.530 -11.705 1.00 96.75 88 ALA A O 1
ATOM 696 N N . ALA A 1 89 ? -1.633 1.599 -9.477 1.00 96.06 89 ALA A N 1
ATOM 697 C CA . ALA A 1 89 ? -0.228 1.604 -9.083 1.00 96.06 89 ALA A CA 1
ATOM 698 C C . ALA A 1 89 ? 0.473 0.283 -9.428 1.00 96.06 89 ALA A C 1
ATOM 700 O O . ALA A 1 89 ? 1.547 0.296 -10.034 1.00 96.06 89 ALA A O 1
ATOM 701 N N . GLY A 1 90 ? -0.144 -0.859 -9.110 1.00 97.19 90 GLY A N 1
ATOM 702 C CA . GLY A 1 90 ? 0.393 -2.180 -9.430 1.00 97.19 90 GLY A CA 1
ATOM 703 C C . GLY A 1 90 ? 0.551 -2.381 -10.938 1.00 97.19 90 GLY A C 1
ATOM 704 O O . GLY A 1 90 ? 1.636 -2.731 -11.412 1.00 97.19 90 GLY A O 1
ATOM 705 N N . CYS A 1 91 ? -0.483 -2.062 -11.722 1.00 97.56 91 CYS A N 1
ATOM 706 C CA . CYS A 1 91 ? -0.396 -2.114 -13.180 1.00 97.56 91 CYS A CA 1
ATOM 707 C C . CYS A 1 91 ? 0.639 -1.128 -13.732 1.00 97.56 91 CYS A C 1
ATOM 709 O O . CYS A 1 91 ? 1.387 -1.482 -14.643 1.00 97.56 91 CYS A O 1
ATOM 711 N N . LEU A 1 92 ? 0.720 0.094 -13.195 1.00 97.19 92 LEU A N 1
ATOM 712 C CA . LEU A 1 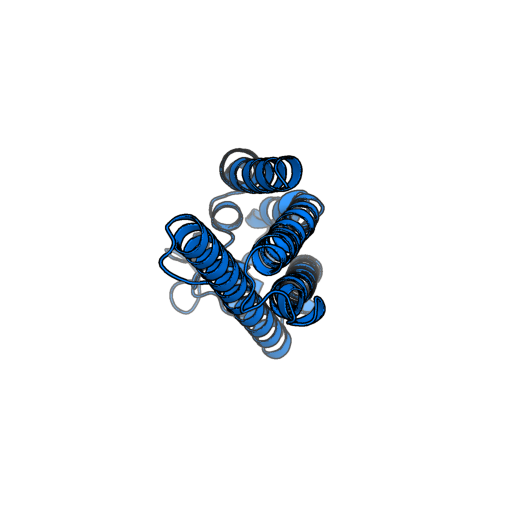92 ? 1.718 1.075 -13.620 1.00 97.19 92 LEU A CA 1
ATOM 713 C C . LEU A 1 92 ? 3.138 0.522 -13.451 1.00 97.19 92 LEU A C 1
ATOM 715 O O . LEU A 1 92 ? 3.932 0.605 -14.387 1.00 97.19 92 LEU A O 1
ATOM 719 N N . LEU A 1 93 ? 3.458 -0.066 -12.300 1.00 97.00 93 LEU A N 1
ATOM 720 C CA . LEU A 1 93 ? 4.786 -0.616 -12.020 1.00 97.00 93 LEU A CA 1
ATOM 721 C C . LEU A 1 93 ? 5.108 -1.829 -12.903 1.00 97.00 93 LEU A C 1
ATOM 723 O O . LEU A 1 93 ? 6.194 -1.883 -13.491 1.00 97.00 93 LEU A O 1
ATOM 727 N N . GLY A 1 94 ? 4.163 -2.761 -13.053 1.00 97.25 94 GLY A N 1
ATOM 728 C CA . GLY A 1 94 ? 4.330 -3.957 -13.885 1.00 97.25 94 GLY A CA 1
ATOM 729 C C . GLY A 1 94 ? 4.520 -3.624 -15.363 1.00 97.25 94 GLY A C 1
ATOM 730 O O . GLY A 1 94 ? 5.528 -4.002 -15.963 1.00 97.25 94 GLY A O 1
ATOM 731 N N . PHE A 1 95 ? 3.615 -2.830 -15.943 1.00 97.19 95 PHE A N 1
ATOM 732 C CA . PHE A 1 95 ? 3.720 -2.438 -17.349 1.00 97.19 95 PHE A CA 1
ATOM 733 C C . PHE A 1 95 ? 4.931 -1.541 -17.623 1.00 97.19 95 PHE A C 1
ATOM 735 O O . PHE A 1 95 ? 5.561 -1.700 -18.668 1.00 97.19 95 PHE A O 1
ATOM 742 N N . THR A 1 96 ? 5.293 -0.625 -16.712 1.00 95.88 96 THR A N 1
ATOM 743 C CA . THR A 1 96 ? 6.514 0.194 -16.868 1.00 95.88 96 THR A CA 1
ATOM 744 C C . THR A 1 96 ? 7.742 -0.701 -16.925 1.00 95.88 96 THR A C 1
ATOM 746 O O . THR A 1 96 ? 8.553 -0.563 -17.841 1.00 95.88 96 THR A O 1
ATOM 749 N N . SER A 1 97 ? 7.853 -1.640 -15.983 1.00 96.44 97 SER A N 1
ATOM 750 C CA . SER A 1 97 ? 8.992 -2.554 -15.904 1.00 96.44 97 SER A CA 1
ATOM 751 C C . SER A 1 97 ? 9.095 -3.418 -17.158 1.00 96.44 97 SER A C 1
ATOM 753 O O . SER A 1 97 ? 10.132 -3.431 -17.813 1.00 96.44 97 SER A O 1
ATOM 755 N N . GLN A 1 98 ? 7.998 -4.062 -17.563 1.00 96.38 98 GLN A N 1
ATOM 756 C CA . GLN A 1 98 ? 7.968 -4.893 -18.766 1.00 96.38 98 GLN A CA 1
ATOM 757 C C . GLN A 1 98 ? 8.314 -4.093 -20.033 1.00 96.38 98 GLN A C 1
ATOM 759 O O . GLN A 1 98 ? 9.108 -4.544 -20.857 1.00 96.38 98 GLN A O 1
ATOM 764 N N . MET A 1 99 ? 7.736 -2.898 -20.195 1.00 95.38 99 MET A N 1
ATOM 765 C CA . MET A 1 99 ? 7.982 -2.051 -21.364 1.00 95.38 99 MET A CA 1
ATOM 766 C C . MET A 1 99 ? 9.447 -1.610 -21.448 1.00 95.38 99 MET A C 1
ATOM 768 O O . MET A 1 99 ? 10.008 -1.581 -22.541 1.00 95.38 99 MET A O 1
ATOM 772 N N . LEU A 1 100 ? 10.060 -1.227 -20.325 1.00 94.75 100 LEU A N 1
ATOM 773 C CA . LEU A 1 100 ? 11.457 -0.792 -20.297 1.00 94.75 100 LEU A CA 1
ATOM 774 C C . LEU A 1 100 ? 12.419 -1.963 -20.482 1.00 94.75 100 LEU A C 1
ATOM 776 O O . LEU A 1 100 ? 13.365 -1.835 -21.253 1.00 94.75 100 LEU A O 1
ATOM 780 N N . ALA A 1 101 ? 12.151 -3.107 -19.850 1.00 94.31 101 ALA A N 1
ATOM 781 C CA . ALA A 1 101 ? 12.951 -4.314 -20.020 1.00 94.31 101 ALA A CA 1
ATOM 782 C C . ALA A 1 101 ? 13.009 -4.754 -21.489 1.00 94.31 101 ALA A C 1
ATOM 784 O O . ALA A 1 101 ? 14.086 -5.049 -21.996 1.00 94.31 101 ALA A O 1
ATOM 785 N N . GLY A 1 102 ? 11.886 -4.691 -22.214 1.00 92.88 102 GLY A N 1
ATOM 786 C CA . GLY A 1 102 ? 11.848 -4.994 -23.650 1.00 92.88 102 GLY A CA 1
ATOM 787 C C . GLY A 1 102 ? 12.666 -4.040 -24.534 1.00 92.88 102 GLY A C 1
ATOM 788 O O . GLY A 1 102 ? 12.889 -4.339 -25.703 1.00 92.88 102 GLY A O 1
ATOM 789 N N . LYS A 1 103 ? 13.124 -2.897 -24.003 1.00 92.31 103 LYS A N 1
ATOM 790 C CA . LYS A 1 103 ? 13.996 -1.939 -24.707 1.00 92.31 103 LYS A CA 1
ATOM 791 C C . LYS A 1 103 ? 15.477 -2.091 -24.357 1.00 92.31 103 LYS A C 1
ATOM 793 O O . LYS A 1 103 ? 16.288 -1.352 -24.906 1.00 92.31 103 LYS A O 1
ATOM 798 N N . ILE A 1 104 ? 15.820 -2.991 -23.438 1.00 92.62 104 ILE A N 1
ATOM 799 C CA . ILE A 1 104 ? 17.185 -3.224 -22.968 1.00 92.62 104 ILE A CA 1
ATOM 800 C C . ILE A 1 104 ? 17.563 -4.649 -23.371 1.00 92.62 104 ILE A C 1
ATOM 802 O O . ILE A 1 104 ? 17.036 -5.612 -22.820 1.00 92.62 104 ILE A O 1
ATOM 806 N N . SER A 1 105 ? 18.484 -4.788 -24.322 1.00 89.06 105 SER A N 1
ATOM 807 C CA . SER A 1 105 ? 18.965 -6.072 -24.862 1.00 89.06 105 SER A CA 1
ATOM 808 C C . SER A 1 105 ? 19.343 -7.079 -23.763 1.00 89.06 105 SER A C 1
ATOM 810 O O . SER A 1 105 ? 18.882 -8.219 -23.793 1.00 89.06 105 SER A O 1
ATOM 812 N N . LEU A 1 106 ? 20.096 -6.631 -22.749 1.00 88.38 106 LEU A N 1
ATOM 813 C CA . LEU A 1 106 ? 20.600 -7.450 -21.641 1.00 88.38 106 LEU A CA 1
ATOM 814 C C . LEU A 1 106 ? 19.498 -8.166 -20.845 1.00 88.38 106 LEU A C 1
ATOM 816 O O . LEU A 1 106 ? 19.701 -9.288 -20.386 1.00 88.38 106 LEU A O 1
ATOM 820 N N . VAL A 1 107 ? 18.344 -7.522 -20.657 1.00 92.00 107 VAL A N 1
ATOM 821 C CA . VAL A 1 107 ? 17.254 -8.045 -19.813 1.00 92.00 107 VAL A CA 1
ATOM 822 C C . VAL A 1 107 ? 15.972 -8.335 -20.594 1.00 92.00 107 VAL A C 1
ATOM 824 O O . VAL A 1 107 ? 15.013 -8.847 -20.025 1.00 92.00 107 VAL A O 1
ATOM 827 N N . GLY A 1 108 ? 15.946 -8.067 -21.900 1.00 89.75 108 GLY A N 1
ATOM 828 C CA . GLY A 1 108 ? 14.772 -8.273 -22.750 1.00 89.75 108 GLY A CA 1
ATOM 829 C C . GLY A 1 108 ? 14.362 -9.741 -22.898 1.00 89.75 108 GLY A C 1
ATOM 830 O O . GLY A 1 108 ? 13.196 -10.021 -23.162 1.00 89.75 108 GLY A O 1
ATOM 831 N N . ALA A 1 109 ? 15.290 -10.680 -22.678 1.00 92.50 109 ALA A N 1
ATOM 832 C CA . ALA A 1 109 ? 15.016 -12.119 -22.680 1.00 92.50 109 ALA A CA 1
ATOM 833 C C . ALA A 1 109 ? 14.461 -12.647 -21.341 1.00 92.50 109 ALA A C 1
ATOM 835 O O . ALA A 1 109 ? 14.037 -13.801 -21.263 1.00 92.50 109 ALA A O 1
ATOM 836 N N . VAL A 1 110 ? 14.468 -11.832 -20.279 1.00 94.50 110 VAL A N 1
ATOM 837 C CA . VAL A 1 110 ? 13.938 -12.236 -18.972 1.00 94.50 110 VAL A CA 1
ATOM 838 C C . VAL A 1 110 ? 12.418 -12.427 -19.083 1.00 94.50 110 VAL A C 1
ATOM 840 O O . VAL A 1 110 ? 11.729 -11.538 -19.597 1.00 94.50 110 VAL A O 1
ATOM 843 N N . PRO A 1 111 ? 11.863 -13.549 -18.582 1.00 95.75 111 PRO A N 1
ATOM 844 C CA . PRO A 1 111 ? 10.435 -13.827 -18.661 1.00 95.75 111 PRO A CA 1
ATOM 845 C C . PRO A 1 111 ? 9.576 -12.704 -18.080 1.00 95.75 111 PRO A C 1
ATOM 847 O O . PRO A 1 111 ? 9.871 -12.177 -17.008 1.00 95.75 111 PRO A O 1
ATOM 850 N N . VAL A 1 112 ? 8.451 -12.408 -18.743 1.00 94.19 112 VAL A N 1
ATOM 851 C CA . VAL A 1 112 ? 7.518 -11.339 -18.338 1.00 94.19 112 VAL A CA 1
ATOM 852 C C . VAL A 1 112 ? 7.111 -11.452 -16.868 1.00 94.19 112 VAL A C 1
ATOM 854 O O . VAL A 1 112 ? 7.012 -10.437 -16.184 1.00 94.19 112 VAL A O 1
ATOM 857 N N . ILE A 1 113 ? 6.937 -12.679 -16.367 1.00 95.81 113 ILE A N 1
ATOM 858 C CA . ILE A 1 113 ? 6.541 -12.926 -14.979 1.00 95.81 113 ILE A CA 1
ATOM 859 C C . ILE A 1 113 ? 7.506 -12.300 -13.966 1.00 95.81 113 ILE A C 1
ATOM 861 O O . ILE A 1 113 ? 7.041 -11.774 -12.962 1.00 95.81 113 ILE A O 1
ATOM 865 N N . ALA A 1 114 ? 8.813 -12.251 -14.250 1.00 95.44 114 ALA A N 1
ATOM 866 C CA . ALA A 1 114 ? 9.800 -11.673 -13.339 1.00 95.44 114 ALA A CA 1
ATOM 867 C C . ALA A 1 114 ? 9.524 -10.187 -13.058 1.00 95.44 114 ALA A C 1
ATOM 869 O O . ALA A 1 114 ? 9.650 -9.737 -11.922 1.00 95.44 114 ALA A O 1
ATOM 870 N N . TRP A 1 115 ? 9.068 -9.445 -14.073 1.00 95.62 115 TRP A N 1
ATOM 871 C CA . TRP A 1 115 ? 8.737 -8.023 -13.956 1.00 95.62 115 TRP A CA 1
ATOM 872 C C . TRP A 1 115 ? 7.432 -7.772 -13.198 1.00 95.62 115 TRP A C 1
ATOM 874 O O . TRP A 1 115 ? 7.239 -6.683 -12.655 1.00 95.62 115 TRP A O 1
ATOM 884 N N . TRP A 1 116 ? 6.556 -8.779 -13.148 1.00 97.56 116 TRP A N 1
ATOM 885 C CA . TRP A 1 116 ? 5.251 -8.724 -12.494 1.00 97.56 116 TRP A CA 1
ATOM 886 C C . TRP A 1 116 ? 5.238 -9.315 -11.084 1.00 97.56 116 TRP A C 1
ATOM 888 O O . TRP A 1 116 ? 4.330 -8.984 -10.327 1.00 97.56 116 TRP A O 1
ATOM 898 N N . THR A 1 117 ? 6.237 -10.109 -10.688 1.00 97.31 117 THR A N 1
ATOM 899 C CA . THR A 1 117 ? 6.299 -10.729 -9.353 1.00 97.31 117 THR A CA 1
ATOM 900 C C . THR A 1 117 ? 6.141 -9.700 -8.233 1.00 97.31 117 THR A C 1
ATOM 902 O O . THR A 1 117 ? 5.286 -9.870 -7.367 1.00 97.31 117 THR A O 1
ATOM 905 N N . LEU A 1 118 ? 6.921 -8.612 -8.251 1.00 97.44 118 LEU A N 1
ATOM 906 C CA . LEU A 1 118 ? 6.868 -7.591 -7.196 1.00 97.44 118 LEU A CA 1
ATOM 907 C C . LEU A 1 118 ? 5.556 -6.783 -7.215 1.00 97.44 118 LEU A C 1
ATOM 909 O O . LEU A 1 118 ? 4.931 -6.684 -6.159 1.00 97.44 118 LEU A O 1
ATOM 913 N N . PRO A 1 119 ? 5.073 -6.265 -8.367 1.00 97.31 119 PRO A N 1
ATOM 914 C CA . PRO A 1 119 ? 3.754 -5.636 -8.441 1.00 97.31 119 PRO A CA 1
ATOM 915 C C . PRO A 1 119 ? 2.600 -6.533 -7.983 1.00 97.31 119 PRO A C 1
ATOM 917 O O . PRO A 1 119 ? 1.700 -6.058 -7.299 1.00 97.31 119 PRO A O 1
ATOM 920 N N . VAL A 1 120 ? 2.610 -7.821 -8.338 1.00 97.88 120 VAL A N 1
ATOM 921 C CA . VAL A 1 120 ? 1.561 -8.770 -7.934 1.00 97.88 120 VAL A CA 1
ATOM 922 C C . VAL A 1 120 ? 1.643 -9.076 -6.443 1.00 97.88 120 VAL A C 1
ATOM 924 O O . VAL A 1 120 ? 0.608 -9.090 -5.784 1.00 97.88 120 VAL A O 1
ATOM 927 N N . ALA A 1 121 ? 2.847 -9.266 -5.894 1.00 97.62 121 ALA A N 1
ATOM 928 C CA . ALA A 1 121 ? 3.034 -9.435 -4.455 1.00 97.62 121 ALA A CA 1
ATOM 929 C C . ALA A 1 121 ? 2.511 -8.217 -3.679 1.00 97.62 121 ALA A C 1
ATOM 931 O O . ALA A 1 121 ? 1.772 -8.391 -2.713 1.00 97.62 121 ALA A O 1
ATOM 932 N N . TYR A 1 122 ? 2.816 -7.006 -4.160 1.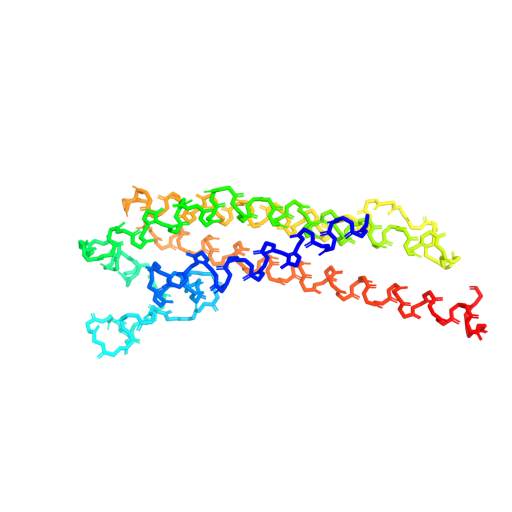00 97.62 122 TYR A N 1
ATOM 933 C CA . TYR A 1 122 ? 2.263 -5.755 -3.642 1.00 97.62 122 TYR A CA 1
ATOM 934 C C . TYR A 1 122 ? 0.733 -5.766 -3.674 1.00 97.62 122 TYR A C 1
ATOM 936 O O . TYR A 1 122 ? 0.116 -5.668 -2.614 1.00 97.62 122 TYR A O 1
ATOM 944 N N . MET A 1 123 ? 0.136 -5.981 -4.852 1.00 97.94 123 MET A N 1
ATOM 945 C CA . MET A 1 123 ? -1.319 -5.997 -5.027 1.00 97.94 123 MET A CA 1
ATOM 946 C C . MET A 1 123 ? -2.015 -6.998 -4.110 1.00 97.94 123 MET A C 1
ATOM 948 O O . MET A 1 123 ? -3.008 -6.676 -3.467 1.00 97.94 123 MET A O 1
ATOM 952 N N . PHE A 1 124 ? -1.478 -8.210 -4.016 1.00 97.94 124 PHE A N 1
ATOM 953 C CA . PHE A 1 124 ? -2.045 -9.244 -3.165 1.00 97.94 124 PHE A CA 1
ATOM 954 C C . PHE A 1 124 ? -1.948 -8.885 -1.678 1.00 97.94 124 PHE A C 1
ATOM 956 O O . PHE A 1 124 ? -2.928 -9.026 -0.949 1.00 97.94 124 PHE A O 1
ATOM 963 N N . SER A 1 125 ? -0.783 -8.412 -1.225 1.00 97.25 125 SER A N 1
ATOM 964 C CA . SER A 1 125 ? -0.579 -8.056 0.184 1.00 97.25 125 SER A CA 1
ATOM 965 C C . SER A 1 125 ? -1.415 -6.859 0.633 1.00 97.25 125 SER A C 1
ATOM 967 O O . SER A 1 125 ? -1.961 -6.913 1.728 1.00 97.25 125 SER A O 1
ATOM 969 N N . ASP A 1 126 ? -1.571 -5.833 -0.207 1.00 95.81 126 ASP A N 1
ATOM 970 C CA . ASP A 1 126 ? -2.408 -4.662 0.087 1.00 95.81 126 ASP A CA 1
ATOM 971 C C . ASP A 1 126 ? -3.890 -5.039 0.103 1.00 95.81 126 ASP A C 1
ATOM 973 O O . ASP A 1 126 ? -4.596 -4.697 1.039 1.00 95.81 126 ASP A O 1
ATOM 977 N N . PHE A 1 127 ? -4.351 -5.856 -0.851 1.00 96.94 127 PHE A N 1
ATOM 978 C CA . PHE A 1 127 ? -5.729 -6.349 -0.841 1.00 96.94 127 PHE A CA 1
ATOM 979 C C . PHE A 1 127 ? -6.047 -7.163 0.425 1.00 96.94 127 PHE A C 1
ATOM 981 O O . PHE A 1 127 ? -7.121 -7.020 1.014 1.00 96.94 127 PHE A O 1
ATOM 988 N N . ALA A 1 128 ? -5.114 -8.018 0.860 1.00 97.06 128 ALA A N 1
ATOM 989 C CA . ALA A 1 128 ? -5.255 -8.774 2.100 1.00 97.06 128 ALA A CA 1
ATOM 990 C C . ALA A 1 128 ? -5.243 -7.855 3.332 1.00 97.06 128 ALA A C 1
ATOM 992 O O . ALA A 1 128 ? -6.078 -8.019 4.221 1.00 97.06 128 ALA A O 1
ATOM 993 N N . GLU A 1 129 ? -4.335 -6.878 3.375 1.00 95.75 129 GLU A N 1
ATOM 994 C CA . GLU A 1 129 ? -4.259 -5.873 4.435 1.00 95.75 129 GLU A CA 1
ATOM 995 C C . GLU A 1 129 ? -5.552 -5.062 4.542 1.00 95.75 129 GLU A C 1
ATOM 997 O O . GLU A 1 129 ? -6.153 -5.025 5.613 1.00 95.75 129 GLU A O 1
ATOM 1002 N N . ASP A 1 130 ? -6.027 -4.488 3.440 1.00 95.25 130 ASP A N 1
ATOM 1003 C CA . ASP A 1 130 ? -7.260 -3.706 3.368 1.00 95.25 130 ASP A CA 1
ATOM 1004 C C . ASP A 1 130 ? -8.466 -4.530 3.814 1.00 95.25 130 ASP A C 1
ATOM 1006 O O . ASP A 1 130 ? -9.268 -4.085 4.639 1.00 95.25 130 ASP A O 1
ATOM 1010 N N . GLY A 1 131 ? -8.566 -5.777 3.344 1.00 95.94 131 GLY A N 1
ATOM 1011 C CA . GLY A 1 131 ? -9.594 -6.715 3.787 1.00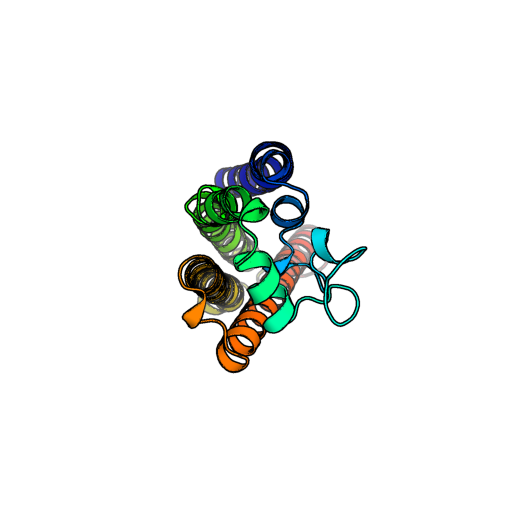 95.94 131 GLY A CA 1
ATOM 1012 C C . GLY A 1 131 ? -9.544 -6.962 5.297 1.00 95.94 131 GLY A C 1
ATOM 1013 O O . GLY A 1 131 ? -10.587 -7.000 5.961 1.00 95.94 131 GLY A O 1
ATOM 1014 N N . MET A 1 132 ? -8.344 -7.072 5.872 1.00 95.56 132 MET A N 1
ATOM 1015 C CA . MET A 1 132 ? -8.168 -7.190 7.318 1.00 95.56 132 MET A CA 1
ATOM 1016 C C . MET A 1 132 ? -8.552 -5.908 8.051 1.00 95.56 132 MET A C 1
ATOM 1018 O O . MET A 1 132 ? -9.264 -5.999 9.047 1.00 95.56 132 MET A O 1
ATOM 1022 N N . ILE A 1 133 ? -8.154 -4.728 7.574 1.00 94.94 133 ILE A N 1
ATOM 1023 C CA . ILE A 1 133 ? -8.532 -3.450 8.191 1.00 94.94 133 ILE A CA 1
ATOM 1024 C C . ILE A 1 133 ? -10.053 -3.308 8.190 1.00 94.94 133 ILE A C 1
ATOM 1026 O O . ILE A 1 133 ? -10.639 -3.078 9.245 1.00 94.94 133 ILE A O 1
ATOM 1030 N N . VAL A 1 134 ? -10.712 -3.538 7.052 1.00 95.31 134 VAL A N 1
ATOM 1031 C CA . VAL A 1 134 ? -12.179 -3.513 6.951 1.00 95.31 134 VAL A CA 1
ATOM 1032 C C . VAL A 1 134 ? -12.810 -4.496 7.931 1.00 95.31 134 VAL A C 1
ATOM 1034 O O . VAL A 1 134 ? -13.758 -4.135 8.631 1.00 95.31 134 VAL A O 1
ATOM 1037 N N . THR A 1 135 ? -12.270 -5.711 8.037 1.00 94.88 135 THR A N 1
ATOM 1038 C CA . THR A 1 135 ? -12.767 -6.731 8.971 1.00 94.88 135 THR A CA 1
ATOM 1039 C C . THR A 1 135 ? -12.618 -6.283 10.423 1.00 94.88 135 THR A C 1
ATOM 1041 O O . THR A 1 135 ? -13.589 -6.333 11.173 1.00 94.88 135 THR A O 1
ATOM 1044 N N . LEU A 1 136 ? -11.441 -5.799 10.825 1.00 93.94 136 LEU A N 1
ATOM 1045 C CA . LEU A 1 136 ? -11.166 -5.360 12.196 1.00 93.94 136 LEU A CA 1
ATOM 1046 C C . LEU A 1 136 ? -11.978 -4.115 12.572 1.00 93.94 136 LEU A C 1
ATOM 1048 O O . LEU A 1 136 ? -12.476 -4.019 13.694 1.00 93.94 136 LEU A O 1
ATOM 1052 N N . LEU A 1 137 ? -12.156 -3.185 11.630 1.00 93.31 137 LEU A N 1
ATOM 1053 C CA . LEU A 1 137 ? -12.973 -1.989 11.816 1.00 93.31 137 LEU A CA 1
ATOM 1054 C C . LEU A 1 137 ? -14.470 -2.297 11.840 1.00 93.31 137 LEU A C 1
ATOM 1056 O O . LEU A 1 137 ? -15.205 -1.573 12.507 1.00 93.31 137 LEU A O 1
ATOM 1060 N N . SER A 1 138 ? -14.940 -3.332 11.145 1.00 91.50 138 SER A N 1
ATOM 1061 C CA . SER A 1 138 ? -16.368 -3.687 11.089 1.00 91.50 138 SER A CA 1
ATOM 1062 C C . SER A 1 138 ? -16.774 -4.660 12.193 1.00 91.50 138 SER A C 1
ATOM 1064 O O . SER A 1 138 ? -17.889 -4.582 12.708 1.00 91.50 138 SER A O 1
ATOM 1066 N N . TRP A 1 139 ? -15.864 -5.544 12.602 1.00 92.12 139 TRP A N 1
ATOM 1067 C CA . TRP A 1 139 ? -16.096 -6.567 13.611 1.00 92.12 139 TRP A CA 1
ATOM 1068 C C . TRP A 1 139 ? -15.012 -6.524 14.701 1.00 92.12 139 TRP A C 1
ATOM 1070 O O . TRP A 1 139 ? -14.017 -7.245 14.630 1.00 92.12 139 TRP A O 1
ATOM 1080 N N . PRO A 1 140 ? -15.220 -5.736 15.774 1.00 85.25 140 PRO A N 1
ATOM 1081 C CA . PRO A 1 140 ? -14.220 -5.563 16.834 1.00 85.25 140 PRO A CA 1
ATOM 1082 C C . PRO A 1 140 ? -13.848 -6.863 17.565 1.00 85.25 140 PRO A C 1
ATOM 1084 O O . PRO A 1 140 ? -12.754 -6.980 18.114 1.00 85.25 140 PRO A O 1
ATOM 1087 N N . GLY A 1 141 ? -14.739 -7.863 17.547 1.00 89.31 141 GLY A N 1
ATOM 1088 C CA . GLY A 1 141 ? -14.474 -9.196 18.097 1.00 89.31 141 GLY A CA 1
ATOM 1089 C C . GLY A 1 141 ? -13.368 -9.961 17.361 1.00 89.31 141 GLY A C 1
ATOM 1090 O O . GLY A 1 141 ? -12.767 -10.856 17.946 1.00 89.31 141 GLY A O 1
ATOM 1091 N N . ALA A 1 142 ? -13.054 -9.585 16.118 1.00 92.56 142 ALA A N 1
ATOM 1092 C CA . ALA A 1 142 ? -11.954 -10.164 15.353 1.00 92.56 142 ALA A CA 1
ATOM 1093 C C . ALA A 1 142 ? -10.574 -9.641 15.790 1.00 92.56 142 ALA A C 1
ATOM 1095 O O . ALA A 1 142 ? -9.562 -10.221 15.403 1.00 92.56 142 ALA A O 1
ATOM 1096 N N . ILE A 1 143 ? -10.510 -8.570 16.594 1.00 92.75 143 ILE A N 1
ATOM 1097 C CA . ILE A 1 143 ? -9.247 -7.993 17.066 1.00 92.75 143 ILE A CA 1
ATOM 1098 C C . ILE A 1 143 ? -8.626 -8.938 18.090 1.00 92.75 143 ILE A C 1
ATOM 1100 O O . ILE A 1 143 ? -9.027 -8.973 19.251 1.00 92.75 143 ILE A O 1
ATOM 1104 N N . THR A 1 144 ? -7.617 -9.678 17.660 1.00 93.44 144 THR A N 1
ATOM 1105 C CA . THR A 1 144 ? -6.774 -10.555 18.472 1.00 93.44 144 THR A CA 1
ATOM 1106 C C . THR A 1 144 ? -5.308 -10.210 18.219 1.00 93.44 144 THR A C 1
ATOM 1108 O O . THR A 1 144 ? -4.985 -9.536 17.238 1.00 93.44 144 THR A O 1
ATOM 1111 N N . ASP A 1 145 ? -4.394 -10.691 19.061 1.00 90.50 145 ASP A N 1
ATOM 1112 C CA . ASP A 1 145 ? -2.961 -10.504 18.801 1.00 90.50 145 ASP A CA 1
ATOM 1113 C C . ASP A 1 145 ? -2.541 -11.166 17.484 1.00 90.50 145 ASP A C 1
ATOM 1115 O O . ASP A 1 145 ? -1.755 -10.597 16.731 1.00 90.50 145 ASP A O 1
ATOM 1119 N N . ALA A 1 146 ? -3.126 -12.323 17.159 1.00 93.69 146 ALA A N 1
ATOM 1120 C CA . ALA A 1 146 ? -2.864 -13.033 15.912 1.00 93.69 146 ALA A CA 1
ATOM 1121 C C . ALA A 1 146 ? -3.329 -12.235 14.684 1.00 93.69 146 ALA A C 1
ATOM 1123 O O . ALA A 1 146 ? -2.561 -12.055 13.740 1.00 93.69 146 ALA A O 1
ATOM 1124 N N . SER A 1 147 ? -4.558 -11.705 14.697 1.00 94.56 147 SER A N 1
ATOM 1125 C CA . SER A 1 147 ? -5.059 -10.880 13.590 1.00 94.56 147 SER A CA 1
ATOM 1126 C C . SER A 1 147 ? -4.275 -9.574 13.463 1.00 94.56 147 SER A C 1
ATOM 1128 O O . SER A 1 147 ? -4.014 -9.114 12.357 1.00 94.56 147 SER A O 1
ATOM 1130 N N . PHE A 1 148 ? -3.856 -8.975 14.579 1.00 92.06 148 PHE A N 1
ATOM 1131 C CA . PHE A 1 148 ? -3.043 -7.766 14.554 1.00 92.06 148 PHE A CA 1
ATOM 1132 C C . PHE A 1 148 ? -1.630 -8.039 14.012 1.00 92.06 148 PHE A C 1
ATOM 1134 O O . PHE A 1 148 ? -1.133 -7.280 13.185 1.00 92.06 148 PHE A O 1
ATOM 1141 N N . GLN A 1 149 ? -0.991 -9.144 14.402 1.00 93.31 149 GLN A N 1
ATOM 1142 C CA . GLN A 1 149 ? 0.299 -9.561 13.839 1.00 93.31 149 GLN A CA 1
ATOM 1143 C C . GLN A 1 149 ? 0.203 -9.861 12.342 1.00 93.31 149 GLN A C 1
ATOM 1145 O O . GLN A 1 149 ? 1.070 -9.433 11.583 1.00 93.31 149 GLN A O 1
ATOM 1150 N N . ALA A 1 150 ? -0.856 -10.548 11.908 1.00 95.19 150 ALA A N 1
ATOM 1151 C CA . ALA A 1 150 ? -1.101 -10.807 10.495 1.00 95.19 150 ALA A CA 1
ATOM 1152 C C . ALA A 1 150 ? -1.303 -9.503 9.702 1.00 95.19 150 ALA A C 1
ATOM 1154 O O . ALA A 1 150 ? -0.677 -9.344 8.656 1.00 95.19 150 ALA A O 1
ATOM 1155 N N . LEU A 1 151 ? -2.055 -8.530 10.236 1.00 94.69 151 LEU A N 1
ATOM 1156 C CA . LEU A 1 151 ? -2.168 -7.194 9.642 1.00 94.69 151 LEU A CA 1
ATOM 1157 C C . LEU A 1 151 ? -0.781 -6.557 9.453 1.00 94.69 151 LEU A C 1
ATOM 1159 O O . LEU A 1 151 ? -0.428 -6.161 8.348 1.00 94.69 151 LEU A O 1
ATOM 1163 N N . ARG A 1 152 ? 0.047 -6.535 10.508 1.00 93.44 152 ARG A N 1
ATOM 1164 C CA . ARG A 1 152 ? 1.408 -5.971 10.452 1.00 93.44 152 ARG A CA 1
ATOM 1165 C C . ARG A 1 152 ? 2.309 -6.694 9.453 1.00 93.44 152 ARG A C 1
ATOM 1167 O O . ARG A 1 152 ? 3.143 -6.050 8.816 1.00 93.44 152 ARG A O 1
ATOM 1174 N N . LEU A 1 153 ? 2.163 -8.012 9.327 1.00 95.31 153 LEU A N 1
ATOM 1175 C CA . LEU A 1 153 ? 2.889 -8.811 8.347 1.00 95.31 153 LEU A CA 1
ATOM 1176 C C . LEU A 1 153 ? 2.504 -8.407 6.919 1.00 95.31 153 LEU A C 1
ATOM 1178 O O . LEU A 1 153 ? 3.400 -8.171 6.109 1.00 95.31 153 LEU A O 1
ATOM 1182 N N . PHE A 1 154 ? 1.210 -8.268 6.618 1.00 96.50 154 PHE A N 1
ATOM 1183 C CA . PHE A 1 154 ? 0.765 -7.815 5.298 1.00 96.50 154 PHE A CA 1
ATOM 1184 C C . PHE A 1 154 ? 1.227 -6.391 4.992 1.00 96.50 154 PHE A C 1
ATOM 1186 O O . PHE A 1 154 ? 1.822 -6.191 3.934 1.00 96.50 154 PHE A O 1
ATOM 1193 N N . THR A 1 155 ? 1.110 -5.453 5.940 1.00 94.50 155 THR A N 1
ATOM 1194 C CA . THR A 1 155 ? 1.657 -4.091 5.797 1.00 94.50 155 THR A CA 1
ATOM 1195 C C . THR A 1 155 ? 3.150 -4.116 5.469 1.00 94.50 155 THR A C 1
ATOM 1197 O O . THR A 1 155 ? 3.631 -3.397 4.594 1.00 94.50 155 THR A O 1
ATOM 1200 N N . MET A 1 156 ? 3.919 -4.971 6.145 1.00 94.75 156 MET A N 1
ATOM 1201 C CA . MET A 1 156 ? 5.353 -5.101 5.902 1.00 94.75 156 MET A CA 1
ATOM 1202 C C . MET A 1 156 ? 5.649 -5.658 4.500 1.00 94.75 156 MET A C 1
ATOM 1204 O O . MET A 1 156 ? 6.485 -5.102 3.785 1.00 94.75 156 MET A O 1
ATOM 1208 N N . ILE A 1 157 ? 4.960 -6.729 4.088 1.00 96.19 157 ILE A N 1
ATOM 1209 C CA . ILE A 1 157 ? 5.108 -7.321 2.748 1.00 96.19 157 ILE A CA 1
ATOM 1210 C C . ILE A 1 157 ? 4.742 -6.290 1.679 1.00 96.19 157 ILE A C 1
ATOM 1212 O O . ILE A 1 157 ? 5.493 -6.127 0.715 1.00 96.19 157 ILE A O 1
ATOM 1216 N N . LYS A 1 158 ? 3.651 -5.546 1.875 1.00 95.06 158 LYS A N 1
ATOM 1217 C CA . LYS A 1 158 ? 3.218 -4.451 1.007 1.00 95.06 158 LYS A CA 1
ATOM 1218 C C . LYS A 1 158 ? 4.312 -3.411 0.825 1.00 95.06 158 LYS A C 1
ATOM 1220 O O . LYS A 1 158 ? 4.685 -3.103 -0.304 1.00 95.06 158 LYS A O 1
ATOM 1225 N N . LEU A 1 159 ? 4.852 -2.885 1.924 1.00 94.06 159 LEU A N 1
ATOM 1226 C CA . LEU A 1 159 ? 5.863 -1.828 1.884 1.00 94.06 159 LEU A CA 1
ATOM 1227 C C . LEU A 1 159 ? 7.158 -2.291 1.208 1.00 94.06 159 LEU A C 1
ATOM 1229 O O . LEU A 1 159 ? 7.731 -1.555 0.401 1.00 94.06 159 LEU A O 1
ATOM 1233 N N . TYR A 1 160 ? 7.612 -3.515 1.487 1.00 96.62 160 TYR A N 1
ATOM 1234 C CA . TYR A 1 160 ? 8.814 -4.042 0.843 1.00 96.62 160 TYR A CA 1
ATOM 1235 C C . TYR A 1 160 ? 8.599 -4.360 -0.634 1.00 96.62 160 TYR A C 1
ATOM 1237 O O . TYR A 1 160 ? 9.466 -4.048 -1.450 1.00 96.62 160 TYR A O 1
ATOM 1245 N N . SER A 1 161 ? 7.456 -4.938 -1.001 1.00 97.62 161 SER A N 1
ATOM 1246 C CA . SER A 1 161 ? 7.155 -5.278 -2.394 1.00 97.62 161 SER A CA 1
ATOM 1247 C C . SER A 1 161 ? 6.973 -4.035 -3.264 1.00 97.62 161 SER A C 1
ATOM 1249 O O . SER A 1 161 ? 7.575 -3.972 -4.338 1.00 97.62 161 SER A O 1
ATOM 1251 N N . ILE A 1 162 ? 6.247 -3.008 -2.799 1.00 96.69 162 ILE A N 1
ATOM 1252 C CA . ILE A 1 162 ? 6.121 -1.744 -3.541 1.00 96.69 162 ILE A CA 1
ATOM 1253 C C . ILE A 1 162 ? 7.463 -1.011 -3.628 1.00 96.69 162 ILE A C 1
ATOM 1255 O O . ILE A 1 162 ? 7.825 -0.528 -4.700 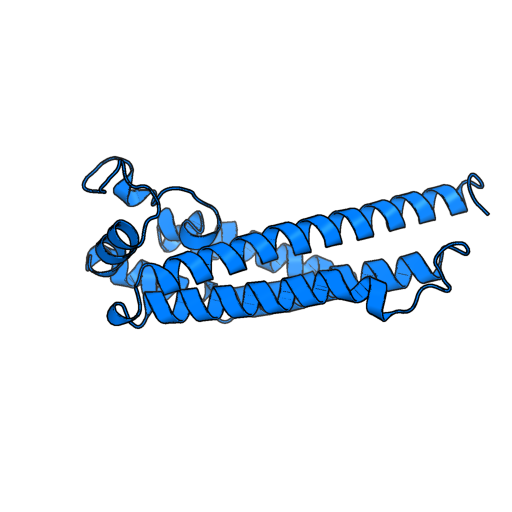1.00 96.69 162 ILE A O 1
ATOM 1259 N N . GLY A 1 163 ? 8.246 -0.982 -2.543 1.00 96.75 163 GLY A N 1
ATOM 1260 C CA . GLY A 1 163 ? 9.579 -0.380 -2.535 1.00 96.75 163 GLY A CA 1
ATOM 1261 C C . GLY A 1 163 ? 10.521 -1.061 -3.529 1.00 96.75 163 GLY A C 1
ATOM 1262 O O . GLY A 1 163 ? 11.159 -0.393 -4.342 1.00 96.75 163 GLY A O 1
ATOM 1263 N N . ALA A 1 164 ? 10.551 -2.394 -3.531 1.00 97.75 164 ALA A N 1
ATOM 1264 C CA . ALA A 1 164 ? 11.339 -3.172 -4.479 1.00 97.75 164 ALA A CA 1
ATOM 1265 C C . ALA A 1 164 ? 10.857 -2.979 -5.928 1.00 97.75 164 ALA A C 1
ATOM 1267 O O . ALA A 1 164 ? 11.684 -2.835 -6.825 1.00 97.75 164 ALA A O 1
ATOM 1268 N N . ALA A 1 165 ? 9.543 -2.914 -6.170 1.00 97.25 165 ALA A N 1
ATOM 1269 C CA . ALA A 1 165 ? 8.988 -2.655 -7.499 1.00 97.25 165 ALA A CA 1
ATOM 1270 C C . ALA A 1 165 ? 9.365 -1.257 -8.025 1.00 97.25 165 ALA A C 1
ATOM 1272 O O . ALA A 1 165 ? 9.697 -1.110 -9.202 1.00 97.25 165 ALA A O 1
ATOM 1273 N N . ILE A 1 166 ? 9.369 -0.237 -7.158 1.00 97.25 166 ILE A N 1
ATOM 1274 C CA . ILE A 1 166 ? 9.831 1.117 -7.497 1.00 97.25 166 ILE A CA 1
ATOM 1275 C C . ILE A 1 166 ? 11.325 1.107 -7.839 1.00 97.25 166 ILE A C 1
ATOM 1277 O O . ILE A 1 166 ? 11.717 1.681 -8.855 1.00 97.25 166 ILE A O 1
ATOM 1281 N N . ILE A 1 167 ? 12.156 0.429 -7.039 1.00 97.88 167 ILE A N 1
ATOM 1282 C CA . ILE A 1 167 ? 13.596 0.292 -7.310 1.00 97.88 167 ILE A CA 1
ATOM 1283 C C . ILE A 1 167 ? 13.824 -0.423 -8.646 1.00 97.88 167 ILE A C 1
ATOM 1285 O O . ILE A 1 167 ? 14.598 0.064 -9.466 1.00 97.88 167 ILE A O 1
ATOM 1289 N N . GLN A 1 168 ? 13.117 -1.527 -8.904 1.00 96.69 168 GLN A N 1
ATOM 1290 C CA . GLN A 1 168 ? 13.177 -2.253 -10.175 1.00 96.69 168 GLN A CA 1
ATOM 1291 C C . GLN A 1 168 ? 12.856 -1.329 -11.356 1.00 96.69 168 GLN A C 1
ATOM 1293 O O . GLN A 1 168 ? 13.630 -1.260 -12.311 1.00 96.69 168 GLN A O 1
ATOM 1298 N N . ALA A 1 169 ? 11.749 -0.584 -11.288 1.00 95.75 169 ALA A N 1
ATOM 1299 C CA . ALA A 1 169 ? 11.379 0.365 -12.332 1.00 95.75 169 ALA A CA 1
ATOM 1300 C C . ALA A 1 169 ? 12.446 1.460 -12.509 1.00 95.75 169 ALA A C 1
ATOM 1302 O O . ALA A 1 169 ? 12.815 1.776 -13.638 1.00 95.75 169 ALA A O 1
ATOM 1303 N N . GLY A 1 170 ? 12.994 1.997 -11.414 1.00 96.12 170 GLY A N 1
ATOM 1304 C CA . GLY A 1 170 ? 14.065 2.996 -11.439 1.00 96.12 170 GLY A CA 1
ATOM 1305 C C . GLY A 1 170 ? 15.352 2.491 -12.097 1.00 96.12 170 GLY A C 1
ATOM 1306 O O . GLY A 1 170 ? 15.922 3.182 -12.941 1.00 96.12 170 GLY A O 1
ATOM 1307 N N . LEU A 1 171 ? 15.777 1.265 -11.779 1.00 95.94 171 LEU A N 1
ATOM 1308 C CA . LEU A 1 171 ? 16.940 0.624 -12.400 1.00 95.94 171 LEU A CA 1
ATOM 1309 C C . LEU A 1 171 ? 16.728 0.397 -13.899 1.00 95.94 171 LEU A C 1
ATOM 1311 O O . LEU A 1 171 ? 17.639 0.637 -14.687 1.00 95.94 171 LEU A O 1
ATOM 1315 N N . LEU A 1 172 ? 15.524 -0.002 -14.309 1.00 95.81 172 LEU A N 1
ATOM 1316 C CA . LEU A 1 172 ? 15.182 -0.158 -15.724 1.00 95.81 172 LEU A CA 1
ATOM 1317 C C . LEU A 1 172 ? 15.150 1.187 -16.461 1.00 95.81 172 LEU A C 1
ATOM 1319 O O . LEU A 1 172 ? 15.593 1.263 -17.604 1.00 95.81 172 LEU A O 1
ATOM 1323 N N . ILE A 1 173 ? 14.684 2.264 -15.821 1.00 95.31 173 ILE A N 1
ATOM 1324 C CA . ILE A 1 173 ? 14.766 3.619 -16.388 1.00 95.31 173 ILE A CA 1
ATOM 1325 C C . ILE A 1 173 ? 16.233 4.012 -16.589 1.00 95.31 173 ILE A C 1
ATOM 1327 O O . ILE A 1 173 ? 16.605 4.441 -17.681 1.00 95.31 173 ILE A O 1
ATOM 1331 N N . ALA A 1 174 ? 17.070 3.836 -15.563 1.00 94.56 174 ALA A N 1
ATOM 1332 C CA . ALA A 1 174 ? 18.492 4.162 -15.627 1.00 94.56 174 ALA A CA 1
ATOM 1333 C C . ALA A 1 174 ? 19.221 3.337 -16.699 1.00 94.56 174 ALA A C 1
ATOM 1335 O O . ALA A 1 174 ? 19.959 3.898 -17.507 1.00 94.56 174 ALA A O 1
ATOM 1336 N N . GLY A 1 175 ? 18.962 2.028 -16.760 1.00 94.44 175 GLY A N 1
ATOM 1337 C CA . GLY A 1 175 ? 19.512 1.137 -17.780 1.00 94.44 175 GLY A CA 1
ATOM 1338 C C . GLY A 1 175 ? 19.082 1.538 -19.190 1.00 94.44 175 GLY A C 1
ATOM 1339 O O . GLY A 1 175 ? 19.910 1.639 -20.088 1.00 94.44 175 GLY A O 1
ATOM 1340 N N . TRP A 1 176 ? 17.807 1.868 -19.393 1.00 93.94 176 TRP A N 1
ATOM 1341 C CA . TRP A 1 176 ? 17.335 2.342 -20.693 1.00 93.94 176 TRP A CA 1
ATOM 1342 C C . TRP A 1 176 ? 18.013 3.654 -21.121 1.00 93.94 176 TRP A C 1
ATOM 1344 O O . TRP A 1 176 ? 18.415 3.789 -22.278 1.00 93.94 176 TRP A O 1
ATOM 1354 N N . LEU A 1 177 ? 18.184 4.610 -20.203 1.00 93.88 177 LEU A N 1
ATOM 1355 C CA . LEU A 1 177 ? 18.905 5.857 -20.481 1.00 93.88 177 LEU A CA 1
ATOM 1356 C C . LEU A 1 177 ? 20.380 5.600 -20.814 1.00 93.88 177 LEU A C 1
ATOM 1358 O O . LEU A 1 177 ? 20.895 6.172 -21.774 1.00 93.88 177 LEU A O 1
ATOM 1362 N N . ALA A 1 178 ? 21.039 4.709 -20.071 1.00 92.25 178 ALA A N 1
ATOM 1363 C CA . ALA A 1 178 ? 22.424 4.320 -20.317 1.00 92.25 178 ALA A CA 1
ATOM 1364 C C . ALA A 1 178 ? 22.597 3.641 -21.686 1.00 92.25 178 ALA A C 1
ATOM 1366 O O . ALA A 1 178 ? 23.538 3.965 -22.410 1.00 92.25 178 ALA A O 1
ATOM 1367 N N . ALA A 1 179 ? 21.658 2.775 -22.079 1.00 89.88 179 ALA A N 1
ATOM 1368 C CA . ALA A 1 179 ? 21.646 2.148 -23.398 1.00 89.88 179 ALA A CA 1
ATOM 1369 C C . ALA A 1 179 ? 21.501 3.187 -24.520 1.00 89.88 179 ALA A C 1
ATOM 1371 O O . ALA A 1 179 ? 22.227 3.148 -25.510 1.00 89.88 179 ALA A O 1
ATOM 1372 N N . ARG A 1 180 ? 20.626 4.190 -24.350 1.00 90.69 180 ARG A N 1
ATOM 1373 C CA . ARG A 1 180 ? 20.493 5.282 -25.335 1.00 90.69 180 ARG A CA 1
ATOM 1374 C C . ARG A 1 180 ? 21.724 6.175 -25.428 1.00 90.69 180 ARG A C 1
ATOM 1376 O O . ARG A 1 180 ? 21.977 6.721 -26.495 1.00 90.69 180 ARG A O 1
ATOM 1383 N N . ALA A 1 181 ? 22.455 6.339 -24.332 1.00 91.25 181 ALA A N 1
ATOM 1384 C CA . ALA A 1 181 ? 23.702 7.092 -24.304 1.00 91.25 181 ALA A CA 1
ATOM 1385 C C . ALA A 1 181 ? 24.913 6.281 -24.813 1.00 91.25 181 ALA A C 1
ATOM 1387 O O . ALA A 1 181 ? 26.008 6.828 -24.897 1.00 91.25 181 ALA A O 1
ATOM 1388 N N . GLY A 1 182 ? 24.729 5.001 -25.165 1.00 85.94 182 GLY A N 1
ATOM 1389 C CA . GLY A 1 182 ? 25.792 4.132 -25.675 1.00 85.94 182 GLY A CA 1
ATOM 1390 C C . GLY A 1 182 ? 26.726 3.572 -24.598 1.00 85.94 182 GLY A C 1
ATOM 1391 O O . GLY A 1 182 ? 27.782 3.045 -24.934 1.00 85.94 182 GLY A O 1
ATOM 1392 N N . PHE A 1 183 ? 26.364 3.672 -23.314 1.00 79.69 183 PHE A N 1
ATOM 1393 C CA . PHE A 1 183 ? 27.172 3.123 -22.215 1.00 79.69 183 PHE A CA 1
ATOM 1394 C C . PHE A 1 183 ? 27.024 1.609 -22.057 1.00 79.69 183 PHE A C 1
ATOM 1396 O O . PHE A 1 183 ? 27.913 0.962 -21.509 1.00 79.69 183 PHE A O 1
ATOM 1403 N N . ILE A 1 184 ? 25.906 1.049 -22.516 1.00 73.06 184 ILE A N 1
ATOM 1404 C CA . ILE A 1 184 ? 25.631 -0.388 -22.511 1.00 73.06 184 ILE A CA 1
ATOM 1405 C C . ILE A 1 184 ? 24.962 -0.775 -23.833 1.00 73.06 184 ILE A C 1
ATOM 1407 O O . ILE A 1 184 ? 24.128 -0.025 -24.342 1.00 73.06 184 ILE A O 1
ATOM 1411 N N . ALA A 1 185 ? 25.385 -1.907 -24.397 1.00 58.91 185 ALA A N 1
ATOM 1412 C CA . ALA A 1 185 ? 24.871 -2.476 -25.645 1.00 58.91 185 ALA A CA 1
ATOM 1413 C C . ALA A 1 185 ? 23.691 -3.412 -25.380 1.00 58.91 185 ALA A C 1
ATOM 1415 O O . ALA A 1 185 ? 23.715 -4.099 -24.336 1.00 58.91 185 ALA A O 1
#

Secondary structure (DSSP, 8-state):
-HHHHHHHHHHHHHIIIIISGGG-HHHHHTHHHH-SB-GGGTTTT-GGGTB--HHHHHHHHH-GGGHHHHHHIIIIIIIIIIHHHHHHHHHHHHHHHHHHHTT-HHHHTS-HHHHHHHHHHHHHHHHHHHHHHHHHHH-GGG--HHHHHHHHHHHHHHHHHHHHHHHHHHHHHHHHHHHHTTS--

Radius of gyration: 19.4 Å; chains: 1; bounding box: 46×30×53 Å

Sequence (185 aa):
MIVLAILTAVLHFGLRYYITPPLGEDVKDRFIERDKFIPSLKNGAGQDGGKLTATNLRQWIHDPANLDARKGYVTPVILPLDLLFLIAAGCLLGFTSQMLAGKISLVGAVPVIAWWTLPVAYMFSDFAEDGMIVTLLSWPGAITDASFQALRLFTMIKLYSIGAAIIQAGLLIAGWLAARAGFIA